Protein AF-A0A352CQ28-F1 (afdb_monomer_lite)

Structure (mmCIF, N/CA/C/O backbone):
data_AF-A0A352CQ28-F1
#
_entry.id   AF-A0A352CQ28-F1
#
loop_
_atom_site.group_PDB
_atom_site.id
_atom_site.type_symbol
_atom_site.label_atom_id
_atom_site.label_alt_id
_atom_site.label_comp_id
_atom_site.label_asym_id
_atom_site.label_entity_id
_atom_site.label_seq_id
_atom_site.pdbx_PDB_ins_code
_atom_site.Cartn_x
_atom_site.Cartn_y
_atom_site.Cartn_z
_atom_site.occupancy
_atom_site.B_iso_or_equiv
_atom_site.auth_seq_id
_atom_site.auth_comp_id
_atom_site.auth_asym_id
_atom_site.auth_atom_id
_atom_site.pdbx_PDB_model_num
ATOM 1 N N . SER A 1 1 ? -20.726 25.846 -10.536 1.00 78.12 1 SER A N 1
ATOM 2 C CA . SER A 1 1 ? -21.372 24.540 -10.283 1.00 78.12 1 SER A CA 1
ATOM 3 C C . SER A 1 1 ? -20.340 23.449 -10.031 1.00 78.12 1 SER A C 1
ATOM 5 O O . SER A 1 1 ? -20.464 22.752 -9.034 1.00 78.12 1 SER A O 1
ATOM 7 N N . ASP A 1 2 ? -19.295 23.338 -10.855 1.00 86.81 2 ASP A N 1
ATOM 8 C CA . ASP A 1 2 ? -18.401 22.163 -10.869 1.00 86.81 2 ASP A CA 1
ATOM 9 C C . ASP A 1 2 ? -17.469 22.062 -9.656 1.00 86.81 2 ASP A C 1
ATOM 11 O O . ASP A 1 2 ? -17.286 20.983 -9.100 1.00 86.81 2 ASP A O 1
ATOM 15 N N . VAL A 1 3 ? -16.954 23.195 -9.167 1.00 92.12 3 VAL A N 1
ATOM 16 C CA . VAL A 1 3 ? -16.169 23.235 -7.918 1.00 92.12 3 VAL A CA 1
ATOM 17 C C . VAL A 1 3 ? -17.023 22.803 -6.726 1.00 92.12 3 VAL A C 1
ATOM 19 O O . VAL A 1 3 ? -16.566 22.049 -5.869 1.00 92.12 3 VAL A O 1
ATOM 22 N N . LEU A 1 4 ? -18.283 23.245 -6.688 1.00 93.62 4 LEU A N 1
ATOM 23 C CA . LEU A 1 4 ? -19.215 22.906 -5.616 1.00 93.62 4 LEU A CA 1
ATOM 24 C C . LEU A 1 4 ? -19.555 21.410 -5.650 1.00 93.62 4 LEU A C 1
ATOM 26 O O . LEU A 1 4 ? -19.506 20.752 -4.617 1.00 93.62 4 LEU A O 1
ATOM 30 N N . LEU A 1 5 ? -19.806 20.860 -6.841 1.00 94.19 5 LEU A N 1
ATOM 31 C CA . LEU A 1 5 ? -20.039 19.431 -7.038 1.00 94.19 5 LEU A CA 1
ATOM 32 C C . LEU A 1 5 ? -18.820 18.588 -6.626 1.00 94.19 5 LEU A C 1
ATOM 34 O O . LEU A 1 5 ? -18.968 17.649 -5.849 1.00 94.19 5 LEU A O 1
ATOM 38 N N . SER A 1 6 ? -17.617 18.951 -7.081 1.00 93.94 6 SER A N 1
ATOM 39 C CA . SER A 1 6 ? -16.371 18.255 -6.723 1.00 93.94 6 SER A CA 1
ATOM 40 C C . SER A 1 6 ? -16.100 18.295 -5.214 1.00 93.94 6 SER A C 1
ATOM 42 O O . SER A 1 6 ? -15.742 17.283 -4.604 1.00 93.94 6 SER A O 1
ATOM 44 N N . THR A 1 7 ? -16.359 19.442 -4.579 1.00 95.31 7 THR A N 1
ATOM 45 C CA . THR A 1 7 ? -16.218 19.607 -3.126 1.00 95.31 7 THR A CA 1
ATOM 46 C C . THR A 1 7 ? -17.184 18.692 -2.379 1.00 95.31 7 THR A C 1
ATOM 48 O O . THR A 1 7 ? -16.769 17.970 -1.475 1.00 95.31 7 THR A O 1
ATOM 51 N N . VAL A 1 8 ? -18.457 18.665 -2.784 1.00 96.44 8 VAL A N 1
ATOM 52 C CA . VAL A 1 8 ? -19.472 17.796 -2.172 1.00 96.44 8 VAL A CA 1
ATOM 53 C C . VAL A 1 8 ? -19.092 16.322 -2.323 1.00 96.44 8 VAL A C 1
ATOM 55 O O . VAL A 1 8 ? -19.111 15.594 -1.333 1.00 96.44 8 VAL A O 1
ATOM 58 N N . ILE A 1 9 ? -18.678 15.889 -3.519 1.00 95.94 9 ILE A N 1
ATOM 59 C CA . ILE A 1 9 ? -18.236 14.506 -3.765 1.00 95.94 9 ILE A CA 1
ATOM 60 C C . ILE A 1 9 ? -17.054 14.149 -2.860 1.00 95.94 9 ILE A C 1
ATOM 62 O O . ILE A 1 9 ? -17.056 13.089 -2.236 1.00 95.94 9 ILE A O 1
ATOM 66 N N . THR A 1 10 ? -16.073 15.044 -2.738 1.00 95.06 10 THR A N 1
ATOM 67 C CA . THR A 1 10 ? -14.881 14.821 -1.908 1.00 95.06 10 THR A CA 1
ATOM 68 C C . THR A 1 10 ? -15.243 14.685 -0.430 1.00 95.06 10 THR A C 1
ATOM 70 O O . THR A 1 10 ? -14.802 13.744 0.229 1.00 95.06 10 THR A O 1
ATOM 73 N N . VAL A 1 11 ? -16.088 15.577 0.096 1.00 96.62 11 VAL A N 1
ATOM 74 C CA . VAL A 1 11 ? -16.547 15.520 1.495 1.00 96.62 11 VAL A CA 1
ATOM 75 C C . VAL A 1 11 ? -17.307 14.223 1.765 1.00 96.62 11 VAL A C 1
ATOM 77 O O . VAL A 1 11 ? -17.025 13.540 2.750 1.00 96.62 11 VAL A O 1
ATOM 80 N N . VAL A 1 12 ? -18.226 13.842 0.875 1.00 96.88 12 VAL A N 1
ATOM 81 C CA . VAL A 1 12 ? -18.977 12.585 0.993 1.00 96.88 12 VAL A CA 1
ATOM 82 C C . VAL A 1 12 ? -18.034 11.381 0.949 1.00 96.88 12 VAL A C 1
ATOM 84 O O . VAL A 1 12 ? -18.156 10.493 1.790 1.00 96.88 12 VAL A O 1
ATOM 87 N N . ALA A 1 13 ? -17.057 11.359 0.039 1.00 95.06 13 ALA A N 1
ATOM 88 C CA . ALA A 1 13 ? -16.077 10.278 -0.061 1.00 95.06 13 ALA A CA 1
ATOM 89 C C . ALA A 1 13 ? -15.233 10.137 1.216 1.00 95.06 13 ALA A C 1
ATOM 91 O O . ALA A 1 13 ? -15.027 9.020 1.689 1.00 95.06 13 ALA A O 1
ATOM 92 N N . ILE A 1 14 ? -14.800 11.252 1.818 1.00 95.06 14 ILE A N 1
ATOM 93 C CA . ILE A 1 14 ? -14.069 11.241 3.095 1.00 95.06 14 ILE A CA 1
ATOM 94 C C . ILE A 1 14 ? -14.951 10.679 4.213 1.00 95.06 14 ILE A C 1
ATOM 96 O O . ILE A 1 14 ? -14.510 9.799 4.951 1.00 95.06 14 ILE A O 1
ATOM 100 N N . ILE A 1 15 ? -16.201 11.138 4.329 1.00 95.88 15 ILE A N 1
ATOM 101 C CA . ILE A 1 15 ? -17.138 10.643 5.349 1.00 95.88 15 ILE A CA 1
ATOM 102 C C . ILE A 1 15 ? -17.374 9.139 5.180 1.00 95.88 15 ILE A C 1
ATOM 104 O O . ILE A 1 15 ? -17.312 8.397 6.160 1.00 95.88 15 ILE A O 1
ATOM 108 N N . LEU A 1 16 ? -17.589 8.671 3.947 1.00 95.38 16 LEU A N 1
ATOM 109 C CA . LEU A 1 16 ? -17.756 7.249 3.649 1.00 95.38 16 LEU A CA 1
ATOM 110 C C . LEU A 1 16 ? -16.493 6.447 3.971 1.00 95.38 16 LEU A C 1
ATOM 112 O O . LEU A 1 16 ? -16.602 5.365 4.539 1.00 95.38 16 LEU A O 1
ATOM 116 N N . ALA A 1 17 ? -15.303 6.972 3.674 1.00 92.88 17 ALA A N 1
ATOM 117 C CA . ALA A 1 17 ? -14.041 6.316 4.003 1.00 92.88 17 ALA A CA 1
ATOM 118 C C . ALA A 1 17 ? -13.837 6.197 5.523 1.00 92.88 17 ALA A C 1
ATOM 120 O O . ALA A 1 17 ? -13.513 5.115 6.016 1.00 92.88 17 ALA A O 1
ATOM 121 N N . LEU A 1 18 ? -14.081 7.269 6.286 1.00 91.50 18 LEU A N 1
ATOM 122 C CA . LEU A 1 18 ? -14.032 7.241 7.754 1.00 91.50 18 LEU A CA 1
ATOM 123 C C . LEU A 1 18 ? -15.077 6.272 8.324 1.00 91.50 18 LEU A C 1
ATOM 125 O O . LEU A 1 18 ? -14.777 5.477 9.217 1.00 91.50 18 LEU A O 1
ATOM 129 N N . GLY A 1 19 ? -16.289 6.293 7.768 1.00 93.62 19 GLY A N 1
ATOM 130 C CA . GLY A 1 19 ? -17.359 5.367 8.116 1.00 93.62 19 GLY A CA 1
ATOM 131 C C . GLY A 1 19 ? -16.954 3.910 7.894 1.00 93.62 19 GLY A C 1
ATOM 132 O O . GLY A 1 19 ? -17.043 3.101 8.813 1.00 93.62 19 GLY A O 1
ATOM 133 N N . LEU A 1 20 ? -16.451 3.583 6.704 1.00 94.38 20 LEU A N 1
ATOM 134 C CA . LEU A 1 20 ? -16.121 2.219 6.291 1.00 94.38 20 LEU A CA 1
ATOM 135 C C . LEU A 1 20 ? -14.874 1.661 6.991 1.00 94.38 20 LEU A C 1
ATOM 137 O O . LEU A 1 20 ? -14.866 0.494 7.373 1.00 94.38 20 LEU A O 1
ATOM 141 N N . PHE A 1 21 ? -13.825 2.468 7.164 1.00 90.94 21 PHE A N 1
ATOM 142 C CA . PHE A 1 21 ? -12.522 1.986 7.643 1.00 90.94 21 PHE A CA 1
ATOM 143 C C . PHE A 1 21 ? -12.224 2.283 9.113 1.00 90.94 21 PHE A C 1
ATOM 145 O O . PHE A 1 21 ? -11.326 1.654 9.677 1.00 90.94 21 PHE A O 1
ATOM 152 N N . MET A 1 22 ? -12.951 3.204 9.753 1.00 86.69 22 MET A N 1
ATOM 153 C CA . MET A 1 22 ? -12.768 3.507 11.179 1.00 86.69 22 MET A CA 1
ATOM 154 C C . MET A 1 22 ? -13.988 3.128 12.011 1.00 86.69 22 MET A C 1
ATOM 156 O O . MET A 1 22 ? -13.853 2.383 12.981 1.00 86.69 22 MET A O 1
ATOM 160 N N . VAL A 1 23 ? -15.173 3.614 11.636 1.00 90.19 23 VAL A N 1
ATOM 161 C CA . VAL A 1 23 ? -16.386 3.438 12.448 1.00 90.19 23 VAL A CA 1
ATOM 162 C C . VAL A 1 23 ? -16.926 2.014 12.337 1.00 90.19 23 VAL A C 1
ATOM 164 O O . VAL A 1 23 ? -17.165 1.369 13.355 1.00 90.19 23 VAL A O 1
ATOM 167 N N . LEU A 1 24 ? -17.080 1.494 11.118 1.00 93.62 24 LEU A N 1
ATOM 168 C CA . LEU A 1 24 ? -17.664 0.178 10.873 1.00 93.62 24 LEU A CA 1
ATOM 169 C C . LEU A 1 24 ? -16.888 -0.966 11.552 1.00 93.62 24 LEU A C 1
ATOM 171 O O . LEU A 1 24 ? -17.539 -1.768 12.220 1.00 93.62 24 LEU A O 1
ATOM 175 N N . PRO A 1 25 ? -15.542 -1.056 11.479 1.00 92.00 25 PRO A N 1
ATOM 176 C CA . PRO A 1 25 ? -14.809 -2.120 12.162 1.00 92.00 25 PRO A CA 1
ATOM 177 C C . PRO A 1 25 ? -14.957 -2.062 13.685 1.00 92.00 25 PRO A C 1
ATOM 179 O O . PRO A 1 25 ? -15.045 -3.104 14.329 1.00 92.00 25 PRO A O 1
ATOM 182 N N . TYR A 1 26 ? -15.016 -0.852 14.255 1.00 88.94 26 TYR A N 1
ATOM 183 C CA . TYR A 1 26 ? -15.250 -0.654 15.684 1.00 88.94 26 TYR A CA 1
ATOM 184 C C . TYR A 1 26 ? -16.658 -1.100 16.087 1.00 88.94 26 TYR A C 1
ATOM 186 O O . TYR A 1 26 ? -16.811 -1.889 17.010 1.00 88.94 26 TYR A O 1
ATOM 194 N N . LEU A 1 27 ? -17.699 -0.656 15.378 1.00 91.56 27 LEU A N 1
ATOM 195 C CA . LEU A 1 27 ? -19.072 -1.068 15.685 1.00 91.56 27 LEU A CA 1
ATOM 196 C C . LEU A 1 27 ? -19.264 -2.580 15.518 1.00 91.56 27 LEU A C 1
ATOM 198 O O . LEU A 1 27 ? -19.914 -3.214 16.345 1.00 91.56 27 LEU A O 1
ATOM 202 N N . ALA A 1 28 ? -18.660 -3.167 14.485 1.00 94.00 28 ALA A N 1
ATOM 203 C CA . ALA A 1 28 ? -18.699 -4.603 14.253 1.00 94.00 28 ALA A CA 1
ATOM 204 C C . ALA A 1 28 ? -17.967 -5.395 15.351 1.00 94.00 28 ALA A C 1
ATOM 206 O O . ALA A 1 28 ? -18.423 -6.476 15.721 1.00 94.00 28 ALA A O 1
ATOM 207 N N . SER A 1 29 ? -16.878 -4.866 15.923 1.00 91.38 29 SER A N 1
ATOM 208 C CA . SER A 1 29 ? -16.188 -5.537 17.032 1.00 91.38 29 SER A CA 1
ATOM 209 C C . SER A 1 29 ? -17.023 -5.553 18.316 1.00 91.38 29 SER A C 1
ATOM 211 O O . SER A 1 29 ? -16.961 -6.531 19.060 1.00 91.38 29 SER A O 1
ATOM 213 N N . LEU A 1 30 ? -17.883 -4.550 18.550 1.00 89.50 30 LEU A N 1
ATOM 214 C CA . LEU A 1 30 ? -18.760 -4.498 19.730 1.00 89.50 30 LEU A CA 1
ATOM 215 C C . LEU A 1 30 ? -19.718 -5.693 19.838 1.00 89.50 30 LEU A C 1
ATOM 217 O O . LEU A 1 30 ? -20.103 -6.046 20.951 1.00 89.50 30 LEU A O 1
ATOM 221 N N . ILE A 1 31 ? -20.057 -6.349 18.724 1.00 94.00 31 ILE A N 1
ATOM 222 C CA . ILE A 1 31 ? -20.881 -7.571 18.705 1.00 94.00 31 ILE A CA 1
ATOM 223 C C . ILE A 1 31 ? -20.198 -8.708 19.485 1.00 94.00 31 ILE A C 1
ATOM 225 O O . ILE A 1 31 ? -20.869 -9.519 20.118 1.00 94.00 31 ILE A O 1
ATOM 229 N N . PHE A 1 32 ? -18.863 -8.742 19.488 1.00 92.62 32 PHE A N 1
ATOM 230 C CA . PHE A 1 32 ? -18.065 -9.762 20.170 1.00 92.62 32 PHE A CA 1
ATOM 231 C C . PHE A 1 32 ? -17.747 -9.406 21.627 1.00 92.62 32 PHE A C 1
ATOM 233 O O . PHE A 1 32 ? -17.349 -10.281 22.396 1.00 92.62 32 PHE A O 1
ATOM 240 N N . ARG A 1 33 ? -17.979 -8.152 22.042 1.00 89.50 33 ARG A N 1
ATOM 241 C CA . ARG A 1 33 ? -17.700 -7.667 23.404 1.00 89.50 33 ARG A CA 1
ATOM 242 C C . ARG A 1 33 ? -18.354 -8.504 24.517 1.00 89.50 33 ARG A C 1
ATOM 244 O O . ARG A 1 33 ? -17.669 -8.733 25.510 1.00 89.50 33 ARG A O 1
ATOM 251 N N . PRO A 1 34 ? -19.605 -9.001 24.403 1.00 90.44 34 PRO A N 1
ATOM 252 C CA . PRO A 1 34 ? -20.196 -9.857 25.437 1.00 90.44 34 PRO A CA 1
ATOM 253 C C . PRO A 1 34 ? -19.451 -11.183 25.638 1.00 90.44 34 PRO A C 1
ATOM 255 O O . PRO A 1 34 ? -19.491 -11.740 26.729 1.00 90.44 34 PRO A O 1
ATOM 258 N N . LEU A 1 35 ? -18.779 -11.685 24.596 1.00 89.31 35 LEU A N 1
ATOM 259 C CA . LEU A 1 35 ? -18.053 -12.953 24.629 1.00 89.31 35 LEU A CA 1
ATOM 260 C C . LEU A 1 35 ? -16.603 -12.775 25.094 1.00 89.31 35 LEU A C 1
ATOM 262 O O . LEU A 1 35 ? -16.068 -13.629 25.792 1.00 89.31 35 LEU A O 1
ATOM 266 N N . THR A 1 36 ? -15.956 -11.683 24.688 1.00 89.19 36 THR A N 1
ATOM 267 C CA . THR A 1 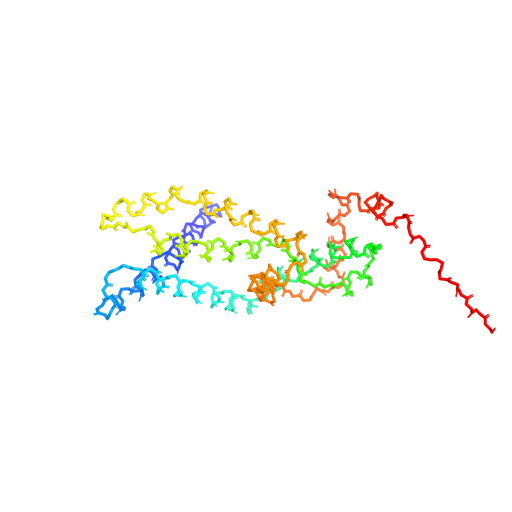36 ? -14.515 -11.480 24.903 1.00 89.19 36 THR A CA 1
ATOM 268 C C . THR A 1 36 ? -14.183 -10.535 26.049 1.00 89.19 36 THR A C 1
ATOM 270 O O . THR A 1 36 ? -13.018 -10.435 26.427 1.00 89.19 36 THR A O 1
ATOM 273 N N . GLY A 1 37 ? -15.174 -9.803 26.560 1.00 84.12 37 GLY A N 1
ATOM 274 C CA . GLY A 1 37 ? -14.947 -8.665 27.442 1.00 84.12 37 GLY A CA 1
ATOM 275 C C . GLY A 1 37 ? -14.241 -7.512 26.725 1.00 84.12 37 GLY A C 1
ATOM 276 O O . GLY A 1 37 ? -14.189 -7.442 25.492 1.00 84.12 37 GLY A O 1
ATOM 277 N N . GLU A 1 38 ? -13.701 -6.591 27.516 1.00 78.44 38 GLU A N 1
ATOM 278 C CA . GLU A 1 38 ? -12.818 -5.531 27.032 1.00 78.44 38 GLU A CA 1
ATOM 279 C C . GLU A 1 38 ? -11.358 -5.983 27.113 1.00 78.44 38 GLU A C 1
ATOM 281 O O . GLU A 1 38 ? -10.976 -6.716 28.022 1.00 78.44 38 GLU A O 1
ATOM 286 N N . GLY A 1 39 ? -10.543 -5.556 26.148 1.00 84.69 39 GLY A N 1
ATOM 287 C CA . GLY A 1 39 ? -9.097 -5.735 26.200 1.00 84.69 39 GLY A CA 1
ATOM 288 C C . GLY A 1 39 ? -8.485 -6.293 24.917 1.00 84.69 39 GLY A C 1
ATOM 289 O O . GLY A 1 39 ? -8.959 -6.005 23.816 1.00 84.69 39 GLY A O 1
ATOM 290 N N . ILE A 1 40 ? -7.418 -7.096 25.056 1.00 89.25 40 ILE A N 1
ATOM 291 C CA . ILE A 1 40 ? -6.534 -7.487 23.934 1.00 89.25 40 ILE A CA 1
ATOM 292 C C . ILE A 1 40 ? -7.329 -8.226 22.859 1.00 89.25 40 ILE A C 1
ATOM 294 O O . ILE A 1 40 ? -7.218 -7.917 21.675 1.00 89.25 40 ILE A O 1
ATOM 298 N N . VAL A 1 41 ? -8.164 -9.178 23.279 1.00 91.00 41 VAL A N 1
ATOM 299 C CA . VAL A 1 41 ? -8.949 -10.022 22.372 1.00 91.00 41 VAL A CA 1
ATOM 300 C C . VAL A 1 41 ? -9.903 -9.176 21.526 1.00 91.00 41 VAL A C 1
ATOM 302 O O . VAL A 1 41 ? -9.977 -9.368 20.314 1.00 91.00 41 VAL A O 1
ATOM 305 N N . LEU A 1 42 ? -10.570 -8.187 22.128 1.00 89.81 42 LEU A N 1
ATOM 306 C CA . LEU A 1 42 ? -11.477 -7.293 21.408 1.00 89.81 42 LEU A CA 1
ATOM 307 C C . LEU A 1 42 ? -10.723 -6.393 20.413 1.00 89.81 42 LEU A C 1
ATOM 309 O O . LEU A 1 42 ? -11.184 -6.218 19.285 1.00 89.81 42 LEU A O 1
ATOM 313 N N . SER A 1 43 ? -9.545 -5.876 20.787 1.00 90.06 43 SER A N 1
ATOM 314 C CA . SER A 1 43 ? -8.678 -5.105 19.879 1.00 90.06 43 SER A CA 1
ATOM 315 C C . SER A 1 43 ? -8.195 -5.939 18.688 1.00 90.06 43 SER A C 1
ATOM 317 O O . SER A 1 43 ? -8.172 -5.449 17.557 1.00 90.06 43 SER A O 1
ATOM 319 N N . LEU A 1 44 ? -7.840 -7.208 18.915 1.00 92.88 44 LEU A N 1
ATOM 320 C CA . LEU A 1 44 ? -7.456 -8.131 17.845 1.00 92.88 44 LEU A CA 1
ATOM 321 C C . LEU A 1 44 ? -8.632 -8.424 16.905 1.00 92.88 44 LEU A C 1
ATOM 323 O O . LEU A 1 44 ? -8.439 -8.447 15.690 1.00 92.88 44 LEU A O 1
ATOM 327 N N . ILE A 1 45 ? -9.848 -8.585 17.438 1.00 93.38 45 ILE A N 1
ATOM 328 C CA . ILE A 1 45 ? -11.067 -8.756 16.634 1.00 93.38 45 ILE A CA 1
ATOM 329 C C . ILE A 1 45 ? -11.365 -7.500 15.809 1.00 93.38 45 ILE A C 1
ATOM 331 O O . ILE A 1 45 ? -11.602 -7.620 14.609 1.00 93.38 45 ILE A O 1
ATOM 335 N N . GLU A 1 46 ? -11.303 -6.298 16.397 1.00 92.31 46 GLU A N 1
ATOM 336 C CA . GLU A 1 46 ? -11.447 -5.032 15.653 1.00 92.31 46 GLU A CA 1
ATOM 337 C C . GLU A 1 46 ? -10.434 -4.964 14.500 1.00 92.31 46 GLU A C 1
ATOM 339 O O . GLU A 1 46 ? -10.788 -4.635 13.365 1.00 92.31 46 GLU A O 1
ATOM 344 N N . GLY A 1 47 ? -9.182 -5.326 14.782 1.00 93.12 47 GLY A N 1
ATOM 345 C CA . GLY A 1 47 ? -8.116 -5.411 13.795 1.00 93.12 47 GLY A CA 1
ATOM 346 C C . GLY A 1 47 ? -8.405 -6.393 12.661 1.00 93.12 47 GLY A C 1
ATOM 347 O O . GLY A 1 47 ? -8.267 -6.045 11.487 1.00 93.12 47 GLY A O 1
ATOM 348 N N . ALA A 1 48 ? -8.843 -7.604 13.000 1.00 94.38 48 ALA A N 1
ATOM 349 C CA . ALA A 1 48 ? -9.188 -8.639 12.034 1.00 94.38 48 ALA A CA 1
ATOM 350 C C . ALA A 1 48 ? -10.371 -8.216 11.152 1.00 94.38 48 ALA A C 1
ATOM 352 O O . ALA A 1 48 ? -10.292 -8.322 9.929 1.00 94.38 48 ALA A O 1
ATOM 353 N N . ILE A 1 49 ? -11.434 -7.663 11.744 1.00 95.44 49 ILE A N 1
ATOM 354 C CA . ILE A 1 49 ? -12.589 -7.143 11.002 1.00 95.44 49 ILE A CA 1
ATOM 355 C C . ILE A 1 49 ? -12.154 -6.023 10.053 1.00 95.44 49 ILE A C 1
ATOM 357 O O . ILE A 1 49 ? -12.532 -6.027 8.882 1.00 95.44 49 ILE A O 1
ATOM 361 N N . ARG A 1 50 ? -11.314 -5.091 10.520 1.00 94.88 50 ARG A N 1
ATOM 362 C CA . ARG A 1 50 ? -10.772 -4.014 9.681 1.00 94.88 50 ARG A CA 1
ATOM 363 C C . ARG A 1 50 ? -9.984 -4.565 8.494 1.00 94.88 50 ARG A C 1
ATOM 365 O O . ARG A 1 50 ? -10.162 -4.087 7.377 1.00 94.88 50 ARG A O 1
ATOM 372 N N . MET A 1 51 ? -9.156 -5.585 8.720 1.00 94.06 51 MET A N 1
ATOM 373 C CA . MET A 1 51 ? -8.399 -6.253 7.661 1.00 94.06 51 MET A CA 1
ATOM 374 C C . MET A 1 51 ? -9.323 -6.921 6.635 1.00 94.06 51 MET A C 1
ATOM 376 O O . MET A 1 51 ? -9.114 -6.779 5.432 1.00 94.06 51 MET A O 1
ATOM 380 N N . LEU A 1 52 ? -10.372 -7.606 7.097 1.00 95.44 52 LEU A N 1
ATOM 381 C CA . LEU A 1 52 ? -11.363 -8.237 6.224 1.00 95.44 52 LEU A CA 1
ATOM 382 C C . LEU A 1 52 ? -12.125 -7.206 5.388 1.00 95.44 52 LEU A C 1
ATOM 384 O O . LEU A 1 52 ? -12.280 -7.403 4.185 1.00 95.44 52 LEU A O 1
ATOM 388 N N . ILE A 1 53 ? -12.546 -6.092 5.994 1.00 96.06 53 ILE A N 1
ATOM 389 C CA . ILE A 1 53 ? -13.194 -4.983 5.282 1.00 96.06 53 ILE A CA 1
ATOM 390 C C . ILE A 1 53 ? -12.243 -4.393 4.240 1.00 96.06 53 ILE A C 1
ATOM 392 O O . ILE A 1 53 ? -12.655 -4.170 3.107 1.00 96.06 53 ILE A O 1
ATOM 396 N N . PHE A 1 54 ? -10.970 -4.184 4.584 1.00 94.62 54 PHE A N 1
ATOM 397 C CA . PHE A 1 54 ? -9.972 -3.671 3.648 1.00 94.62 54 PHE A CA 1
ATOM 398 C C . PHE A 1 54 ? -9.753 -4.591 2.448 1.00 94.62 54 PHE A C 1
ATOM 400 O O . PHE A 1 54 ? -9.848 -4.146 1.304 1.00 94.62 54 PHE A O 1
ATOM 407 N N . ILE A 1 55 ? -9.517 -5.880 2.688 1.00 94.25 55 ILE A N 1
ATOM 408 C CA . ILE A 1 55 ? -9.330 -6.856 1.610 1.00 94.25 55 ILE A CA 1
ATOM 409 C C . ILE A 1 55 ? -10.612 -6.973 0.775 1.00 94.25 55 ILE A C 1
ATOM 411 O O . ILE A 1 55 ? -10.549 -6.949 -0.454 1.00 94.25 55 ILE A O 1
ATOM 415 N N . GLY A 1 56 ? -11.776 -7.045 1.426 1.00 95.50 56 GLY A N 1
ATOM 416 C CA . GLY A 1 56 ? -13.080 -7.087 0.766 1.00 95.50 56 GLY A CA 1
ATOM 417 C C . GLY A 1 56 ? -13.325 -5.864 -0.115 1.00 95.50 56 GLY A C 1
ATOM 418 O O . GLY A 1 56 ? -13.716 -6.013 -1.270 1.00 95.50 56 GLY A O 1
ATOM 419 N N . TYR A 1 57 ? -13.014 -4.668 0.383 1.00 95.06 57 TYR A N 1
ATOM 420 C CA . TYR A 1 57 ? -13.098 -3.426 -0.377 1.00 95.06 57 TYR A CA 1
ATOM 421 C C . TYR A 1 57 ? -12.232 -3.478 -1.639 1.00 95.06 57 TYR A C 1
ATOM 423 O O . TYR A 1 57 ? -12.755 -3.262 -2.731 1.00 95.06 57 TYR A O 1
ATOM 431 N N . ILE A 1 58 ? -10.947 -3.842 -1.516 1.00 94.75 58 ILE A N 1
ATOM 432 C CA . ILE A 1 58 ? -10.041 -3.975 -2.669 1.00 94.75 58 ILE A CA 1
ATOM 433 C C . ILE A 1 58 ? -10.598 -4.977 -3.687 1.00 94.75 58 ILE A C 1
ATOM 435 O O . ILE A 1 58 ? -10.624 -4.692 -4.883 1.00 94.75 58 ILE A O 1
ATOM 439 N N . LEU A 1 59 ? -11.095 -6.129 -3.231 1.00 94.69 59 LEU A N 1
ATOM 440 C CA . LEU A 1 59 ? -11.684 -7.143 -4.106 1.00 94.69 59 LEU A CA 1
ATOM 441 C C . LEU A 1 59 ? -12.922 -6.634 -4.853 1.00 94.69 59 LEU A C 1
ATOM 443 O O . LEU A 1 59 ? -13.095 -6.968 -6.027 1.00 94.69 59 LEU A O 1
ATOM 447 N N . LEU A 1 60 ? -13.768 -5.834 -4.204 1.00 95.81 60 LEU A N 1
ATOM 448 C CA . LEU A 1 60 ? -14.956 -5.249 -4.823 1.00 95.81 60 LEU A CA 1
ATOM 449 C C . LEU A 1 60 ? -14.576 -4.198 -5.868 1.00 95.81 60 LEU A C 1
ATOM 451 O O . LEU A 1 60 ? -14.976 -4.331 -7.023 1.00 95.81 60 LEU A O 1
ATOM 455 N N . ILE A 1 61 ? -13.745 -3.215 -5.507 1.00 94.94 61 ILE A N 1
ATOM 456 C CA . ILE A 1 61 ? -13.359 -2.149 -6.445 1.00 94.94 61 ILE A CA 1
ATOM 457 C C . ILE A 1 61 ? -12.507 -2.679 -7.600 1.00 94.94 61 ILE A C 1
ATOM 459 O O . ILE A 1 61 ? -12.590 -2.161 -8.706 1.00 94.94 61 ILE A O 1
ATOM 463 N N . SER A 1 62 ? -11.744 -3.761 -7.391 1.00 93.19 62 SER A N 1
ATOM 464 C CA . SER A 1 62 ? -10.928 -4.382 -8.446 1.00 93.19 62 SER A CA 1
ATOM 465 C C . SER A 1 62 ? -11.746 -4.936 -9.617 1.00 93.19 62 SER A C 1
ATOM 467 O O . SER A 1 62 ? -11.170 -5.288 -10.648 1.00 93.19 62 SER A O 1
ATOM 469 N N . ARG A 1 63 ? -13.074 -5.042 -9.462 1.00 93.62 63 ARG A N 1
ATOM 470 C CA . ARG A 1 63 ? -13.998 -5.429 -10.535 1.00 93.62 63 ARG A CA 1
ATOM 471 C C . ARG A 1 63 ? -14.439 -4.266 -11.417 1.00 93.62 63 ARG A C 1
ATOM 473 O O . ARG A 1 63 ? -15.020 -4.519 -12.465 1.00 93.62 63 ARG A O 1
ATOM 480 N N . MET A 1 64 ? -14.165 -3.027 -11.020 1.00 96.69 64 MET A N 1
ATOM 481 C CA . MET A 1 64 ? -14.423 -1.849 -11.842 1.00 96.69 64 MET A CA 1
ATOM 482 C C . MET A 1 64 ? -13.343 -1.730 -12.922 1.00 96.69 64 MET A C 1
ATOM 484 O O . MET A 1 64 ? -12.155 -1.881 -12.631 1.00 96.69 64 MET A O 1
ATOM 488 N N . GLU A 1 65 ? -13.741 -1.441 -14.160 1.00 96.31 65 GLU A N 1
ATOM 489 C CA . GLU A 1 65 ? -12.823 -1.368 -15.307 1.00 96.31 65 GLU A CA 1
ATOM 490 C C . GLU A 1 65 ? -11.746 -0.292 -15.125 1.00 96.31 65 GLU A C 1
ATOM 492 O O . GLU A 1 65 ? -10.564 -0.558 -15.353 1.00 96.31 65 GLU A O 1
ATOM 497 N N . ASP A 1 66 ? -12.130 0.879 -14.613 1.00 96.44 66 ASP A N 1
ATOM 498 C CA . ASP A 1 66 ? -11.202 1.982 -14.356 1.00 96.44 66 ASP A CA 1
ATOM 499 C C . ASP A 1 66 ? -10.136 1.602 -13.323 1.00 96.44 66 ASP A C 1
ATOM 501 O O . ASP A 1 66 ? -8.941 1.810 -13.537 1.00 96.44 66 ASP A O 1
ATOM 505 N N . ILE A 1 67 ? -10.543 0.963 -12.222 1.00 96.56 67 ILE A N 1
ATOM 506 C CA . ILE A 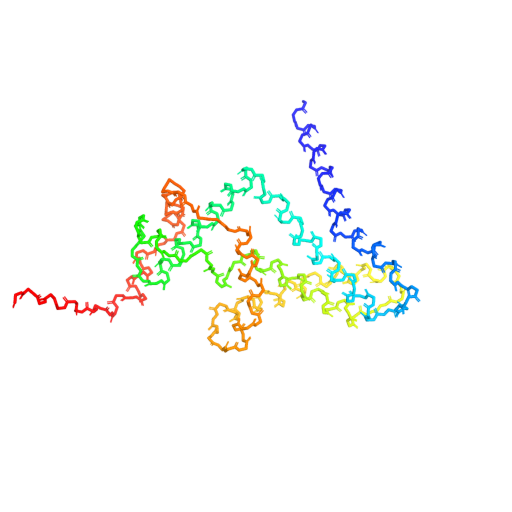1 67 ? -9.616 0.504 -11.179 1.00 96.56 67 ILE A CA 1
ATOM 507 C C . ILE A 1 67 ? -8.718 -0.614 -11.706 1.00 96.56 67 ILE A C 1
ATOM 509 O O . ILE A 1 67 ? -7.523 -0.647 -11.413 1.00 96.56 67 ILE A O 1
ATOM 513 N N . ARG A 1 68 ? -9.257 -1.514 -12.534 1.00 96.19 68 ARG A N 1
ATOM 514 C CA . ARG A 1 68 ? -8.458 -2.546 -13.196 1.00 96.19 68 ARG A CA 1
ATOM 515 C C . ARG A 1 68 ? -7.384 -1.921 -14.089 1.00 96.19 68 ARG A C 1
ATOM 517 O O . ARG A 1 68 ? -6.246 -2.382 -14.038 1.00 96.19 68 ARG A O 1
ATOM 524 N N . ARG A 1 69 ? -7.713 -0.870 -14.849 1.00 97.38 69 ARG A N 1
ATOM 525 C CA . ARG A 1 69 ? -6.750 -0.104 -15.657 1.00 97.38 69 ARG A CA 1
ATOM 526 C C . ARG A 1 69 ? -5.683 0.559 -14.779 1.00 97.38 69 ARG A C 1
ATOM 528 O O . ARG A 1 69 ? -4.504 0.449 -15.094 1.00 97.38 69 ARG A O 1
ATOM 535 N N . VAL A 1 70 ? -6.053 1.155 -13.643 1.00 96.88 70 VAL A N 1
ATOM 536 C CA . VAL A 1 70 ? -5.078 1.696 -12.670 1.00 96.88 70 VAL A CA 1
ATOM 537 C C . VAL A 1 70 ? -4.130 0.601 -12.162 1.00 96.88 70 VAL A C 1
ATOM 539 O O . VAL A 1 70 ? -2.918 0.798 -12.116 1.00 96.88 70 VAL A O 1
ATOM 542 N N . PHE A 1 71 ? -4.647 -0.588 -11.842 1.00 97.25 71 PHE A N 1
ATOM 543 C CA . PHE A 1 71 ? -3.817 -1.718 -11.412 1.00 97.25 71 PHE A CA 1
ATOM 544 C C . PHE A 1 71 ? -2.912 -2.270 -12.524 1.00 97.25 71 PHE A C 1
ATOM 546 O O . PHE A 1 71 ? -1.865 -2.839 -12.216 1.00 97.25 71 PHE A O 1
ATOM 553 N N . MET A 1 72 ? -3.278 -2.112 -13.800 1.00 97.94 72 MET A N 1
ATOM 554 C CA . MET A 1 72 ? -2.401 -2.439 -14.929 1.00 97.94 72 MET A CA 1
ATOM 555 C C . MET A 1 72 ? -1.235 -1.447 -15.031 1.00 97.94 72 MET A C 1
ATOM 557 O O . MET A 1 72 ? -0.094 -1.888 -15.124 1.00 97.94 72 MET A O 1
ATOM 561 N N . TYR A 1 73 ? -1.480 -0.136 -14.907 1.00 97.69 73 TYR A N 1
ATOM 562 C CA . TYR A 1 73 ? -0.401 0.865 -14.861 1.00 97.69 73 TYR A CA 1
ATOM 563 C C . TYR A 1 73 ? 0.557 0.642 -13.687 1.00 97.69 73 TYR A C 1
ATOM 565 O O . TYR A 1 73 ? 1.771 0.694 -13.858 1.00 97.69 73 TYR A O 1
ATOM 573 N N . HIS A 1 74 ? 0.025 0.305 -12.514 1.00 96.75 74 HIS A N 1
ATOM 574 C CA . HIS A 1 74 ? 0.841 -0.079 -11.361 1.00 96.75 74 HIS A CA 1
ATOM 575 C C . HIS A 1 74 ? 1.662 -1.355 -11.633 1.00 96.75 74 HIS A C 1
ATOM 577 O O . HIS A 1 74 ? 2.824 -1.459 -11.250 1.00 96.75 74 HIS A O 1
ATOM 583 N N . GLY A 1 75 ? 1.087 -2.324 -12.354 1.00 97.19 75 GLY A N 1
ATOM 584 C CA . GLY A 1 75 ? 1.821 -3.493 -12.838 1.00 97.19 75 GLY A CA 1
ATOM 585 C C . GLY A 1 75 ? 2.955 -3.132 -13.804 1.00 97.19 75 GLY A C 1
ATOM 586 O O . GLY A 1 75 ? 4.030 -3.719 -13.704 1.00 97.19 75 GLY A O 1
ATOM 587 N N . ALA A 1 76 ? 2.743 -2.161 -14.698 1.00 97.88 76 ALA A N 1
ATOM 588 C CA . ALA A 1 76 ? 3.772 -1.666 -15.614 1.00 97.88 76 ALA A CA 1
ATOM 589 C C . ALA A 1 76 ? 4.945 -1.020 -14.863 1.00 97.88 76 ALA A C 1
ATOM 591 O O . ALA A 1 76 ? 6.090 -1.360 -15.142 1.00 97.88 76 ALA A O 1
ATOM 592 N N . GLU A 1 77 ? 4.670 -0.177 -13.862 1.00 96.31 77 GLU A N 1
ATOM 593 C CA . GLU A 1 77 ? 5.698 0.410 -12.988 1.00 96.31 77 GLU A CA 1
ATOM 594 C C . GLU A 1 77 ? 6.556 -0.683 -12.336 1.00 96.31 77 GLU A C 1
ATOM 596 O O . GLU A 1 77 ? 7.777 -0.701 -12.493 1.00 96.31 77 GLU A O 1
ATOM 601 N N . HIS A 1 78 ? 5.920 -1.648 -11.665 1.00 96.62 78 HIS A N 1
ATOM 602 C CA . HIS A 1 78 ? 6.632 -2.747 -11.014 1.00 96.62 78 HIS A CA 1
ATOM 603 C C . HIS A 1 78 ? 7.491 -3.551 -11.990 1.00 96.62 78 HIS A C 1
ATOM 605 O O . HIS A 1 78 ? 8.612 -3.931 -11.654 1.00 96.62 78 HIS A O 1
ATOM 611 N N . LYS A 1 79 ? 6.980 -3.811 -13.195 1.00 97.94 79 LYS A N 1
ATOM 612 C CA . LYS A 1 79 ? 7.720 -4.535 -14.226 1.00 97.94 79 LYS A CA 1
ATOM 613 C C . LYS A 1 79 ? 8.924 -3.742 -14.734 1.00 97.94 79 LYS A C 1
ATOM 615 O O . LYS A 1 79 ? 9.985 -4.338 -14.897 1.00 97.94 79 LYS A O 1
ATOM 620 N N . CYS A 1 80 ? 8.803 -2.426 -14.922 1.00 97.50 80 CYS A N 1
ATOM 621 C CA . CYS A 1 80 ? 9.936 -1.574 -15.289 1.00 97.50 80 CYS A CA 1
ATOM 622 C C . CYS A 1 80 ? 11.024 -1.599 -14.210 1.00 97.50 80 CYS A C 1
ATOM 624 O O . CYS A 1 80 ? 12.183 -1.872 -14.517 1.00 97.50 80 CYS A O 1
ATOM 626 N N . ILE A 1 81 ? 10.649 -1.395 -12.943 1.00 95.44 81 ILE A N 1
ATOM 627 C CA . ILE A 1 81 ? 11.599 -1.408 -11.822 1.00 95.44 81 ILE A CA 1
ATOM 628 C C . ILE A 1 81 ? 12.261 -2.786 -11.664 1.00 95.44 81 ILE A C 1
ATOM 630 O O . ILE A 1 81 ? 13.477 -2.889 -11.536 1.00 95.44 81 ILE A O 1
ATOM 634 N N . ASN A 1 82 ? 11.496 -3.874 -11.754 1.00 96.12 82 ASN A N 1
ATOM 635 C CA . ASN A 1 82 ? 12.066 -5.219 -11.688 1.00 96.12 82 ASN A CA 1
AT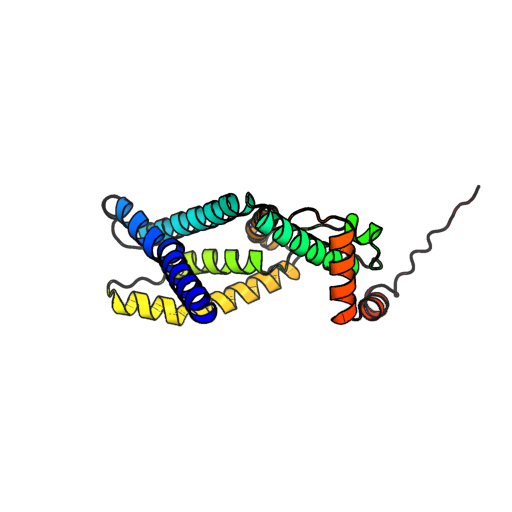OM 636 C C . ASN A 1 82 ? 12.966 -5.547 -12.898 1.00 96.12 82 ASN A C 1
ATOM 638 O O . ASN A 1 82 ? 13.902 -6.329 -12.753 1.00 96.12 82 ASN A O 1
ATOM 642 N N . CYS A 1 83 ? 12.707 -4.972 -14.078 1.00 96.88 83 CYS A N 1
ATOM 643 C CA . CYS A 1 83 ? 13.556 -5.131 -15.263 1.00 96.88 83 CYS A CA 1
ATOM 644 C C . CYS A 1 83 ? 14.943 -4.510 -15.044 1.00 96.88 83 CYS A C 1
ATOM 646 O O . CYS A 1 83 ? 15.952 -5.187 -15.245 1.00 96.88 83 CYS A O 1
ATOM 648 N N . ILE A 1 84 ? 14.997 -3.260 -14.569 1.00 95.38 84 ILE A N 1
ATOM 649 C CA . ILE A 1 84 ? 16.272 -2.574 -14.295 1.00 95.38 84 ILE A CA 1
ATOM 650 C C . ILE A 1 84 ? 17.037 -3.238 -13.147 1.00 95.38 84 ILE A C 1
ATOM 652 O O . ILE A 1 84 ? 18.252 -3.392 -13.223 1.00 95.38 84 ILE A O 1
ATOM 656 N N . GLU A 1 85 ? 16.342 -3.706 -12.108 1.00 92.94 85 GLU A N 1
ATOM 657 C CA . GLU A 1 85 ? 16.963 -4.418 -10.984 1.00 92.94 85 GLU A CA 1
ATOM 658 C C . GLU A 1 85 ? 17.497 -5.800 -11.373 1.00 92.94 85 GLU A C 1
ATOM 660 O O . GLU A 1 85 ? 18.405 -6.314 -10.722 1.00 92.94 85 GLU A O 1
ATOM 665 N N . ALA A 1 86 ? 16.961 -6.395 -12.441 1.00 93.56 86 ALA A N 1
ATOM 666 C CA . ALA A 1 86 ? 17.488 -7.617 -13.037 1.00 93.56 86 ALA A CA 1
ATOM 667 C C . ALA A 1 86 ? 18.688 -7.363 -13.968 1.00 93.56 86 ALA A C 1
ATOM 669 O O . ALA A 1 86 ? 19.211 -8.313 -14.551 1.00 93.56 86 ALA A O 1
ATOM 670 N N . GLY A 1 87 ? 19.119 -6.108 -14.127 1.00 94.31 87 GLY A N 1
ATOM 671 C CA . GLY A 1 87 ? 20.225 -5.736 -15.004 1.00 94.31 87 GLY A CA 1
ATOM 672 C C . GLY A 1 87 ? 19.862 -5.725 -16.492 1.00 94.31 87 GLY A C 1
ATOM 673 O O . GLY A 1 87 ? 20.755 -5.763 -17.335 1.00 94.31 87 GLY A O 1
ATOM 674 N N . LEU A 1 88 ? 18.568 -5.721 -16.835 1.00 95.19 88 LEU A N 1
ATOM 675 C CA . LEU A 1 88 ? 18.101 -5.780 -18.219 1.00 95.19 88 LEU A CA 1
ATOM 676 C C . LEU A 1 88 ? 17.746 -4.381 -18.750 1.00 95.19 88 LEU A C 1
ATOM 678 O O . LEU A 1 88 ? 17.119 -3.600 -18.029 1.00 95.19 88 LEU A O 1
ATOM 682 N N . PRO A 1 89 ? 18.057 -4.074 -20.025 1.00 95.56 89 PRO A N 1
ATOM 683 C CA . PRO A 1 89 ? 17.629 -2.828 -20.658 1.00 95.56 89 PRO A CA 1
ATOM 684 C C . PRO A 1 89 ? 16.104 -2.681 -20.684 1.00 95.56 89 PRO A C 1
ATOM 686 O O . PRO A 1 89 ? 15.399 -3.669 -20.925 1.00 95.56 89 PRO A O 1
ATOM 689 N N . LEU A 1 90 ? 15.599 -1.454 -20.506 1.00 95.56 90 LEU A N 1
ATOM 690 C CA . LEU A 1 90 ? 14.166 -1.138 -20.555 1.00 95.56 90 LEU A CA 1
ATOM 691 C C . LEU A 1 90 ? 13.610 -1.205 -21.985 1.00 95.56 90 LEU A C 1
ATOM 693 O O . LEU A 1 90 ? 13.374 -0.202 -22.650 1.00 95.56 90 LEU A O 1
ATOM 697 N N . THR A 1 91 ? 13.363 -2.422 -22.456 1.00 96.75 91 THR A N 1
ATOM 698 C CA . THR A 1 91 ? 12.624 -2.692 -23.693 1.00 96.75 91 THR A CA 1
ATOM 699 C C . THR A 1 91 ? 11.252 -3.267 -23.366 1.00 96.75 91 THR A C 1
ATOM 701 O O . THR A 1 91 ? 11.066 -3.901 -22.325 1.00 96.75 91 THR A O 1
ATOM 704 N N . VAL A 1 92 ? 10.281 -3.094 -24.269 1.00 97.31 92 VAL A N 1
ATOM 705 C CA . VAL A 1 92 ? 8.922 -3.635 -24.079 1.00 97.31 92 VAL A CA 1
ATOM 706 C C . VAL A 1 92 ? 8.961 -5.144 -23.811 1.00 97.31 92 VAL A C 1
ATOM 708 O O . VAL A 1 92 ? 8.292 -5.616 -22.895 1.00 97.31 92 VAL A O 1
ATOM 711 N N . ASP A 1 93 ? 9.786 -5.897 -24.542 1.00 97.31 93 ASP A N 1
ATOM 712 C CA . ASP A 1 93 ? 9.893 -7.349 -24.374 1.00 97.31 93 ASP A CA 1
ATOM 713 C C . ASP A 1 93 ? 10.512 -7.759 -23.031 1.00 97.31 93 ASP A C 1
ATOM 715 O O . ASP A 1 93 ? 10.025 -8.702 -22.397 1.00 97.31 93 ASP A O 1
ATOM 719 N N . ASN A 1 94 ? 11.544 -7.048 -22.561 1.00 97.44 94 ASN A N 1
ATOM 720 C CA . ASN A 1 94 ? 12.155 -7.322 -21.258 1.00 97.44 94 ASN A CA 1
ATOM 721 C C . ASN A 1 94 ? 11.189 -6.986 -20.118 1.00 97.44 94 ASN A C 1
ATOM 723 O O . ASN A 1 94 ? 10.966 -7.812 -19.229 1.00 97.44 94 ASN A O 1
ATOM 727 N N . VAL A 1 95 ? 10.546 -5.817 -20.183 1.00 97.62 95 VAL A N 1
ATOM 728 C CA . VAL A 1 95 ? 9.559 -5.383 -19.188 1.00 97.62 95 VAL A CA 1
ATOM 729 C C . VAL A 1 95 ? 8.370 -6.341 -19.160 1.00 97.62 95 VAL A C 1
ATOM 731 O O . VAL A 1 95 ? 7.944 -6.748 -18.082 1.00 97.62 95 VAL A O 1
ATOM 734 N N . ARG A 1 96 ? 7.875 -6.803 -20.316 1.00 97.50 96 ARG A N 1
ATOM 735 C CA . ARG A 1 96 ? 6.773 -7.779 -20.386 1.00 97.50 96 ARG A CA 1
ATOM 736 C C . ARG A 1 96 ? 7.083 -9.056 -19.595 1.00 97.50 96 ARG A C 1
ATOM 738 O O . ARG A 1 96 ? 6.188 -9.588 -18.933 1.00 97.50 96 ARG A O 1
ATOM 745 N N . ARG A 1 97 ? 8.333 -9.530 -19.632 1.00 96.44 97 ARG A N 1
ATOM 746 C CA . ARG A 1 97 ? 8.796 -10.746 -18.934 1.00 96.44 97 ARG A CA 1
ATOM 747 C C . ARG A 1 97 ? 9.071 -10.539 -17.442 1.00 96.44 97 ARG A C 1
ATOM 749 O O . ARG A 1 97 ? 9.104 -11.522 -16.703 1.00 96.44 97 ARG A O 1
ATOM 756 N N . ALA A 1 98 ? 9.266 -9.301 -16.994 1.00 96.94 98 ALA A N 1
ATOM 757 C CA . ALA A 1 98 ? 9.536 -8.998 -15.595 1.00 96.94 98 ALA A CA 1
ATOM 758 C C . ALA A 1 98 ? 8.332 -9.321 -14.690 1.00 96.94 98 ALA A C 1
ATOM 760 O O . ALA A 1 98 ? 7.178 -9.378 -15.123 1.00 96.94 98 ALA A O 1
ATOM 761 N N . SER A 1 99 ? 8.599 -9.536 -13.400 1.00 95.06 99 SER A N 1
ATOM 762 C CA . SER A 1 99 ? 7.549 -9.768 -12.404 1.00 95.06 99 SER A CA 1
ATOM 763 C C . SER A 1 99 ? 6.753 -8.488 -12.139 1.00 95.06 99 SER A C 1
ATOM 765 O O . SER A 1 99 ? 7.313 -7.397 -12.109 1.00 95.06 99 SER A O 1
ATOM 767 N N . ARG A 1 100 ? 5.453 -8.623 -11.860 1.00 94.44 100 ARG A N 1
ATOM 768 C CA . ARG A 1 100 ? 4.616 -7.531 -11.325 1.00 94.44 100 ARG A CA 1
ATOM 769 C C . ARG A 1 100 ? 4.640 -7.434 -9.795 1.00 94.44 100 ARG A C 1
ATOM 771 O O . ARG A 1 100 ? 3.966 -6.585 -9.225 1.00 94.44 100 ARG A O 1
ATOM 778 N N . GLU A 1 101 ? 5.347 -8.336 -9.120 1.00 92.69 101 GLU A N 1
ATOM 779 C CA . GLU A 1 101 ? 5.520 -8.317 -7.666 1.00 92.69 101 GLU A CA 1
ATOM 780 C C . GLU A 1 101 ? 6.851 -7.647 -7.322 1.00 92.69 101 GLU A C 1
ATOM 782 O O . GLU A 1 101 ? 7.891 -8.051 -7.839 1.00 92.69 101 GLU A O 1
ATOM 787 N N . HIS A 1 102 ? 6.833 -6.653 -6.436 1.00 89.81 102 HIS A N 1
ATOM 788 C CA . HIS A 1 102 ? 8.030 -5.935 -6.004 1.00 89.81 102 HIS A CA 1
ATOM 789 C C . HIS A 1 102 ? 8.076 -5.808 -4.476 1.00 89.81 102 HIS A C 1
ATOM 791 O O . HIS A 1 102 ? 7.087 -5.455 -3.834 1.00 89.81 102 HIS A O 1
ATOM 797 N N . ARG A 1 103 ? 9.226 -6.078 -3.845 1.00 83.06 103 ARG A N 1
ATOM 798 C CA . ARG A 1 103 ? 9.319 -6.122 -2.368 1.00 83.06 103 ARG A CA 1
ATOM 799 C C . ARG A 1 103 ? 9.132 -4.754 -1.695 1.00 83.06 103 ARG A C 1
ATOM 801 O O . ARG A 1 103 ? 8.834 -4.715 -0.503 1.00 83.06 103 ARG A O 1
ATOM 808 N N . ARG A 1 104 ? 9.268 -3.650 -2.440 1.00 83.69 104 ARG A N 1
ATOM 809 C CA . ARG A 1 104 ? 9.222 -2.266 -1.926 1.00 83.69 104 ARG A CA 1
ATOM 810 C C . ARG A 1 104 ? 7.995 -1.464 -2.382 1.00 83.69 104 ARG A C 1
ATOM 812 O O . ARG A 1 104 ? 8.078 -0.259 -2.566 1.00 83.69 104 ARG A O 1
ATOM 819 N N . CYS A 1 105 ? 6.847 -2.116 -2.558 1.00 87.69 105 CYS A N 1
ATOM 820 C CA . CYS A 1 105 ? 5.624 -1.446 -3.013 1.00 87.69 105 CYS A CA 1
ATOM 821 C C . CYS A 1 105 ? 4.866 -0.711 -1.886 1.00 87.69 105 CYS A C 1
ATOM 823 O O . CYS A 1 105 ? 4.590 -1.279 -0.823 1.00 87.69 105 CYS A O 1
ATOM 825 N N . GLY A 1 106 ? 4.398 0.512 -2.163 1.00 83.06 106 GLY A N 1
ATOM 826 C CA . GLY A 1 106 ? 3.553 1.302 -1.256 1.00 83.06 106 GLY A CA 1
ATOM 827 C C . GLY A 1 106 ? 2.216 0.639 -0.885 1.00 83.06 106 GLY A C 1
ATOM 828 O O . GLY A 1 106 ? 1.707 0.834 0.218 1.00 83.06 106 GLY A O 1
ATOM 829 N N . THR A 1 107 ? 1.660 -0.230 -1.738 1.00 87.19 107 THR A N 1
ATOM 830 C CA . THR A 1 107 ? 0.451 -0.997 -1.370 1.00 87.19 107 THR A CA 1
ATOM 831 C C . THR A 1 107 ? 0.730 -2.015 -0.264 1.00 87.19 107 THR A C 1
ATOM 833 O O . THR A 1 107 ? -0.100 -2.205 0.623 1.00 87.19 107 THR A O 1
ATOM 836 N N . SER A 1 108 ? 1.928 -2.610 -0.243 1.00 87.62 108 SER A N 1
ATOM 837 C CA . SER A 1 108 ? 2.378 -3.443 0.877 1.00 87.62 108 SER A CA 1
ATOM 838 C C . SER A 1 108 ? 2.647 -2.611 2.130 1.00 87.62 108 SER A C 1
ATOM 840 O O . SER A 1 108 ? 2.344 -3.072 3.226 1.00 87.62 108 SER A O 1
ATOM 842 N N . PHE A 1 109 ? 3.135 -1.374 1.985 1.00 90.38 109 PHE A N 1
ATOM 843 C CA . PHE A 1 109 ? 3.304 -0.456 3.114 1.00 90.38 109 PHE A CA 1
ATOM 844 C C . PHE A 1 109 ? 1.981 -0.192 3.845 1.00 90.38 109 PHE A C 1
ATOM 846 O O . PHE A 1 109 ? 1.936 -0.330 5.065 1.00 90.38 109 PHE A O 1
ATOM 853 N N . LEU A 1 110 ? 0.887 0.087 3.125 1.00 89.44 110 LEU A N 1
ATOM 854 C CA . LEU A 1 110 ? -0.434 0.273 3.747 1.00 89.44 110 LEU A CA 1
ATOM 855 C C . LEU A 1 110 ? -0.887 -0.963 4.540 1.00 89.44 110 LEU A C 1
ATOM 857 O O . LEU A 1 110 ? -1.416 -0.831 5.645 1.00 89.44 110 LEU A O 1
ATOM 861 N N . LEU A 1 111 ? -0.637 -2.169 4.015 1.00 90.88 111 LEU A N 1
ATOM 862 C CA . LEU A 1 111 ? -0.921 -3.414 4.732 1.00 90.88 111 LEU A CA 1
ATOM 863 C C . LEU A 1 111 ? -0.108 -3.527 6.024 1.00 90.88 111 LEU A C 1
ATOM 865 O O . LEU A 1 111 ? -0.664 -3.884 7.063 1.00 90.88 111 LEU A O 1
ATOM 869 N N . TYR A 1 112 ? 1.187 -3.211 5.973 1.00 90.94 112 TYR A N 1
ATOM 870 C CA . TYR A 1 112 ? 2.051 -3.246 7.151 1.00 90.94 112 TYR A CA 1
ATOM 871 C C . TYR A 1 112 ? 1.631 -2.214 8.193 1.00 90.94 112 TYR A C 1
ATOM 873 O O . TYR A 1 112 ? 1.539 -2.571 9.363 1.00 90.94 112 TYR A O 1
ATOM 881 N N . VAL A 1 113 ? 1.261 -0.997 7.781 1.00 92.62 113 VAL A N 1
ATOM 882 C CA . VAL A 1 113 ? 0.699 0.022 8.683 1.00 92.62 113 VAL A CA 1
ATOM 883 C C . VAL A 1 113 ? -0.520 -0.522 9.415 1.00 92.62 113 VAL A C 1
ATOM 885 O O . VAL A 1 113 ? -0.616 -0.375 10.633 1.00 92.62 113 VAL A O 1
ATOM 888 N N . MET A 1 114 ? -1.433 -1.203 8.721 1.00 91.56 114 MET A N 1
ATOM 889 C CA . MET A 1 114 ? -2.597 -1.809 9.369 1.00 91.56 114 MET A CA 1
ATOM 890 C C . MET A 1 114 ? -2.214 -2.953 10.308 1.00 91.56 114 MET A C 1
ATOM 892 O O . MET A 1 114 ? -2.663 -2.957 11.449 1.00 91.56 114 MET A O 1
ATOM 896 N N . LEU A 1 115 ? -1.377 -3.900 9.878 1.00 91.88 115 LEU A N 1
ATOM 897 C CA . LEU A 1 115 ? -0.955 -5.026 10.721 1.00 91.88 115 LEU A CA 1
ATOM 898 C C . LEU A 1 115 ? -0.226 -4.553 11.984 1.00 91.88 115 LEU A C 1
ATOM 900 O O . LEU A 1 115 ? -0.538 -4.999 13.086 1.00 91.88 115 LEU A O 1
ATOM 904 N N . ILE A 1 116 ? 0.697 -3.605 11.839 1.00 92.81 116 ILE A N 1
ATOM 905 C CA . ILE A 1 116 ? 1.440 -3.021 12.955 1.00 92.81 116 ILE A CA 1
ATOM 906 C C . ILE A 1 116 ? 0.490 -2.223 13.853 1.00 92.81 116 ILE A C 1
ATOM 908 O O . ILE A 1 116 ? 0.580 -2.342 15.071 1.00 92.81 116 ILE A O 1
ATOM 912 N N . SER A 1 117 ? -0.488 -1.502 13.291 1.00 92.06 117 SER A N 1
ATOM 913 C CA . SER A 1 117 ? -1.530 -0.831 14.086 1.00 92.06 117 SER A CA 1
ATOM 914 C C . SER A 1 117 ? -2.297 -1.809 14.976 1.00 92.06 117 SER A C 1
ATOM 916 O O . SER A 1 117 ? -2.557 -1.497 16.135 1.00 92.06 117 SER A O 1
ATOM 918 N N . ILE A 1 118 ? -2.648 -2.994 14.460 1.00 92.00 118 ILE A N 1
ATOM 919 C CA . ILE A 1 118 ? -3.348 -4.030 15.237 1.00 92.00 118 ILE A CA 1
ATOM 920 C C . ILE A 1 118 ? -2.493 -4.460 16.426 1.00 92.00 118 ILE A C 1
ATOM 922 O O . ILE A 1 118 ? -3.001 -4.529 17.540 1.00 92.00 118 ILE A O 1
ATOM 926 N N . ILE A 1 119 ? -1.196 -4.690 16.209 1.00 92.62 119 ILE A N 1
ATOM 927 C CA . ILE A 1 119 ? -0.259 -5.059 17.275 1.00 92.62 119 ILE A CA 1
ATOM 928 C C . ILE A 1 119 ? -0.173 -3.934 18.317 1.00 92.62 119 ILE A C 1
ATOM 930 O O . ILE A 1 119 ? -0.393 -4.176 19.500 1.00 92.62 119 ILE A O 1
ATOM 934 N N . PHE A 1 120 ? 0.070 -2.690 17.896 1.00 91.62 120 PHE A N 1
ATOM 935 C CA . PHE A 1 120 ? 0.189 -1.548 18.808 1.00 91.62 120 PHE A CA 1
ATOM 936 C C . PHE A 1 120 ? -1.078 -1.336 19.646 1.00 91.62 120 PHE A C 1
ATOM 938 O O . PHE A 1 120 ? -0.992 -1.214 20.865 1.00 91.62 120 PHE A O 1
ATOM 945 N N . PHE A 1 121 ? -2.259 -1.339 19.025 1.00 88.44 121 PHE A N 1
ATOM 946 C CA . PHE A 1 121 ? -3.529 -1.127 19.732 1.00 88.44 121 PHE A CA 1
ATOM 947 C C . PHE A 1 121 ? -4.016 -2.354 20.511 1.00 88.44 121 PHE A C 1
ATOM 949 O O . PHE A 1 121 ? -4.884 -2.228 21.377 1.00 88.44 121 PHE A O 1
ATOM 956 N N . ALA A 1 122 ? -3.467 -3.538 20.234 1.00 89.06 122 ALA A N 1
ATOM 957 C CA . ALA A 1 122 ? -3.672 -4.704 21.077 1.00 89.06 122 ALA A CA 1
ATOM 958 C C . ALA 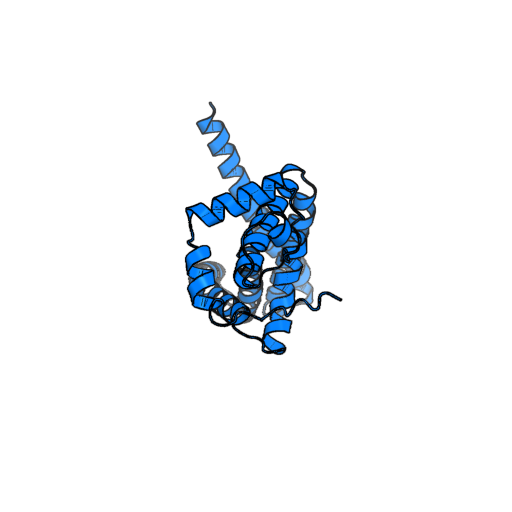A 1 122 ? -2.942 -4.548 22.418 1.00 89.06 122 ALA A C 1
ATOM 960 O O . ALA A 1 122 ? -3.533 -4.869 23.442 1.00 89.06 122 ALA A O 1
ATOM 961 N N . PHE A 1 123 ? -1.715 -4.015 22.443 1.00 88.44 123 PHE A N 1
ATOM 962 C CA . PHE A 1 123 ? -0.935 -3.868 23.683 1.00 88.44 123 PHE A CA 1
ATOM 963 C C . PHE A 1 123 ? -1.146 -2.533 24.412 1.00 88.44 123 PHE A C 1
ATOM 965 O O . PHE A 1 123 ? -1.069 -2.489 25.636 1.00 88.44 123 PHE A O 1
ATOM 972 N N . ILE A 1 124 ? -1.431 -1.448 23.690 1.00 85.44 124 ILE A N 1
ATOM 973 C CA . ILE A 1 124 ? -1.646 -0.118 24.272 1.00 85.44 124 ILE A CA 1
ATOM 974 C C . ILE A 1 124 ? -3.145 0.088 24.477 1.00 85.44 124 ILE A C 1
ATOM 976 O O . ILE A 1 124 ? -3.869 0.502 23.568 1.00 85.44 124 ILE A O 1
ATOM 980 N N . GLN A 1 125 ? -3.608 -0.221 25.686 1.00 81.31 125 GLN A N 1
ATOM 981 C CA . GLN A 1 125 ? -5.012 -0.118 26.067 1.00 81.31 125 GLN A CA 1
ATOM 982 C C . GLN A 1 125 ? -5.241 0.993 27.074 1.00 81.31 125 GLN A C 1
ATOM 984 O O . GLN A 1 125 ? -4.397 1.301 27.909 1.00 81.31 125 GLN A O 1
ATOM 989 N N . THR A 1 126 ? -6.418 1.594 26.977 1.00 82.12 126 THR A N 1
ATOM 990 C CA . THR A 1 126 ? -6.901 2.576 27.936 1.00 82.12 126 THR A CA 1
ATOM 991 C C . THR A 1 126 ? -8.420 2.503 28.001 1.00 82.12 126 THR A C 1
ATOM 993 O O . THR A 1 126 ? -9.089 2.275 26.981 1.00 82.12 126 THR A O 1
ATOM 996 N N . ASP A 1 127 ? -8.953 2.691 29.200 1.00 79.69 127 ASP A N 1
ATOM 997 C CA . ASP A 1 127 ? -10.393 2.693 29.457 1.00 79.69 127 ASP A CA 1
ATOM 998 C C . ASP A 1 127 ? -11.013 4.053 29.099 1.00 79.69 127 ASP A C 1
ATOM 1000 O O . ASP A 1 127 ? -12.185 4.141 28.725 1.00 79.69 127 ASP A O 1
ATOM 1004 N N . ASP A 1 128 ? -10.202 5.118 29.114 1.00 85.44 128 ASP A N 1
ATOM 1005 C CA . ASP A 1 128 ? -10.630 6.463 28.747 1.00 85.44 128 ASP A CA 1
ATOM 1006 C C . ASP A 1 128 ? -10.779 6.593 27.222 1.00 85.44 128 ASP A C 1
ATOM 1008 O O . ASP A 1 128 ? -9.847 6.387 26.438 1.00 85.44 128 ASP A O 1
ATOM 1012 N N . ARG A 1 129 ? -11.988 6.957 26.781 1.00 80.56 129 ARG A N 1
ATOM 1013 C CA . ARG A 1 129 ? -12.329 7.081 25.357 1.00 80.56 129 ARG A CA 1
ATOM 1014 C C . ARG A 1 129 ? -11.582 8.219 24.664 1.00 80.56 129 ARG A C 1
ATOM 1016 O O . ARG A 1 129 ? -11.203 8.053 23.506 1.00 80.56 129 ARG A O 1
ATOM 1023 N N . ILE A 1 130 ? -11.377 9.349 25.337 1.00 87.38 130 ILE A N 1
ATOM 1024 C CA . ILE A 1 130 ? -10.659 10.499 24.777 1.00 87.38 130 ILE A CA 1
ATOM 1025 C C . ILE A 1 130 ? -9.182 10.146 24.665 1.00 87.38 130 ILE A C 1
ATOM 1027 O O . ILE A 1 130 ? -8.599 10.295 23.590 1.00 87.38 130 ILE A O 1
ATOM 1031 N N . LEU A 1 131 ? -8.598 9.589 25.728 1.00 87.69 131 LEU A N 1
ATOM 1032 C CA . LEU A 1 131 ? -7.199 9.172 25.716 1.00 87.69 131 LEU A CA 1
ATOM 1033 C C . LEU A 1 131 ? -6.942 8.102 24.648 1.00 87.69 131 LEU A C 1
ATOM 1035 O O . LEU A 1 131 ? -5.926 8.156 23.960 1.00 87.69 131 LEU A O 1
ATOM 1039 N N . LYS A 1 132 ? -7.890 7.182 24.427 1.00 83.44 132 LYS A N 1
ATOM 1040 C CA . LYS A 1 132 ? -7.822 6.183 23.348 1.00 83.44 132 LYS A CA 1
ATOM 1041 C C . LYS A 1 132 ? -7.712 6.830 21.971 1.00 83.44 132 LYS A C 1
ATOM 1043 O O . LYS A 1 132 ? -6.900 6.396 21.156 1.00 83.44 132 LYS A O 1
ATOM 1048 N N . VAL A 1 133 ? -8.517 7.857 21.699 1.00 83.38 133 VAL A N 1
ATOM 1049 C CA . VAL A 1 133 ? -8.481 8.585 20.422 1.00 83.38 133 VAL A CA 1
ATOM 1050 C C . VAL A 1 133 ? -7.176 9.368 20.283 1.00 83.38 133 VAL A C 1
ATOM 1052 O O . VAL A 1 133 ? -6.528 9.272 19.243 1.00 83.38 133 VAL A O 1
ATOM 1055 N N . VAL A 1 134 ? -6.748 10.073 21.333 1.00 89.19 134 VAL A N 1
ATOM 1056 C CA . VAL A 1 134 ? -5.482 10.822 21.341 1.00 89.19 134 VAL A CA 1
ATOM 1057 C C . VAL A 1 134 ? -4.298 9.892 21.075 1.00 89.19 134 VAL A C 1
ATOM 1059 O O . VAL A 1 134 ? -3.497 10.170 20.185 1.00 89.19 134 VAL A O 1
ATOM 1062 N N . LEU A 1 135 ? -4.219 8.752 21.769 1.00 88.62 135 LEU A N 1
ATOM 1063 C CA . LEU A 1 135 ? -3.175 7.749 21.550 1.00 88.62 135 LEU A CA 1
ATOM 1064 C C . LEU A 1 135 ? -3.197 7.213 20.119 1.00 88.62 135 LEU A C 1
ATOM 1066 O O . LEU A 1 135 ? -2.141 7.104 19.504 1.00 88.62 135 LEU A O 1
ATOM 1070 N N . ARG A 1 136 ? -4.377 6.930 19.550 1.00 87.38 136 ARG A N 1
ATOM 1071 C CA . ARG A 1 136 ? -4.485 6.496 18.148 1.00 87.38 136 ARG A CA 1
ATOM 1072 C C . ARG A 1 136 ? -3.886 7.522 17.189 1.00 87.38 136 ARG A C 1
ATOM 1074 O O . ARG A 1 136 ? -3.164 7.107 16.294 1.00 87.38 136 ARG A O 1
ATOM 1081 N N . VAL A 1 137 ? -4.139 8.818 17.386 1.00 87.88 137 VAL A N 1
ATOM 1082 C CA . VAL A 1 137 ? -3.593 9.894 16.535 1.00 87.88 137 VAL A CA 1
ATOM 1083 C C . VAL A 1 137 ? -2.084 10.053 16.730 1.00 87.88 137 VAL A C 1
ATOM 1085 O O . VAL A 1 137 ? -1.337 10.074 15.754 1.00 87.88 137 VAL A O 1
ATOM 1088 N N . VAL A 1 138 ? -1.622 10.109 17.981 1.00 92.75 138 VAL A N 1
ATOM 1089 C CA . VAL A 1 138 ? -0.199 10.276 18.322 1.00 92.75 138 VAL A CA 1
ATOM 1090 C C . VAL A 1 138 ? 0.645 9.085 17.860 1.00 92.75 138 VAL A C 1
ATOM 1092 O O . VAL A 1 138 ? 1.806 9.261 17.506 1.00 92.75 138 VAL A O 1
ATOM 1095 N N . LEU A 1 139 ? 0.076 7.877 17.819 1.00 92.56 139 LEU A N 1
ATOM 1096 C CA . LEU A 1 139 ? 0.779 6.676 17.368 1.00 92.56 139 LEU A CA 1
ATOM 1097 C C . LEU A 1 139 ? 0.884 6.562 15.837 1.00 92.56 139 LEU A C 1
ATOM 1099 O O . LEU A 1 139 ? 1.686 5.752 15.376 1.00 92.56 139 LEU A O 1
ATOM 1103 N N . ILE A 1 140 ? 0.156 7.360 15.039 1.00 91.69 140 ILE A N 1
ATOM 1104 C CA . ILE A 1 140 ? 0.211 7.285 13.562 1.00 91.69 140 ILE A CA 1
ATOM 1105 C C . ILE A 1 140 ? 1.649 7.430 13.030 1.00 91.69 140 ILE A C 1
ATOM 1107 O O . ILE A 1 140 ? 2.074 6.549 12.278 1.00 91.69 140 ILE A O 1
ATOM 1111 N N . PRO A 1 141 ? 2.437 8.458 13.412 1.00 93.94 141 PRO A N 1
ATOM 1112 C CA . PRO A 1 141 ? 3.804 8.613 12.916 1.00 93.94 141 PRO A CA 1
ATOM 1113 C C . PRO A 1 141 ? 4.723 7.468 13.352 1.00 93.94 141 PRO A C 1
ATOM 1115 O O . PRO A 1 141 ? 5.569 7.030 12.576 1.00 93.94 141 PRO A O 1
ATOM 1118 N N . ILE A 1 142 ? 4.535 6.946 14.569 1.00 95.62 142 ILE A N 1
ATOM 1119 C CA . ILE A 1 142 ? 5.332 5.833 15.102 1.00 95.62 142 ILE A CA 1
ATOM 1120 C C . ILE A 1 142 ? 5.046 4.559 14.306 1.00 95.62 142 ILE A C 1
ATOM 1122 O O . ILE A 1 142 ? 5.971 3.910 13.823 1.00 95.62 142 ILE A O 1
ATOM 1126 N N . ILE A 1 143 ? 3.769 4.228 14.108 1.00 95.19 143 ILE A N 1
ATOM 1127 C CA . ILE A 1 143 ? 3.350 3.068 13.317 1.00 95.19 143 ILE A CA 1
ATOM 1128 C C . ILE A 1 143 ? 3.869 3.191 11.881 1.00 95.19 143 ILE A C 1
ATOM 1130 O O . ILE A 1 143 ? 4.394 2.218 11.338 1.00 95.19 143 ILE A O 1
ATOM 1134 N N . ALA A 1 144 ? 3.763 4.374 11.271 1.00 93.69 144 ALA A N 1
ATOM 1135 C CA . ALA A 1 144 ? 4.281 4.629 9.930 1.00 93.69 144 ALA A CA 1
ATOM 1136 C C . ALA A 1 144 ? 5.805 4.439 9.858 1.00 93.69 144 ALA A C 1
ATOM 1138 O O . ALA A 1 144 ? 6.286 3.768 8.947 1.00 93.69 144 ALA A O 1
ATOM 1139 N N . GLY A 1 145 ? 6.556 4.948 10.840 1.00 95.81 145 GLY A N 1
ATOM 1140 C CA . GLY A 1 145 ? 8.007 4.775 10.927 1.00 95.81 145 GLY A CA 1
ATOM 1141 C C . GLY A 1 145 ? 8.424 3.309 11.065 1.00 95.81 145 GLY A C 1
ATOM 1142 O O . GLY A 1 145 ? 9.270 2.832 10.311 1.00 95.81 145 GLY A O 1
ATOM 1143 N N . VAL A 1 146 ? 7.771 2.553 11.955 1.00 95.00 146 VAL A N 1
ATOM 1144 C CA . VAL A 1 146 ? 8.022 1.107 12.109 1.00 95.00 146 VAL A CA 1
ATOM 1145 C C . VAL A 1 146 ? 7.679 0.353 10.819 1.00 95.00 146 VAL A C 1
ATOM 1147 O O . VAL A 1 146 ? 8.430 -0.521 10.389 1.00 95.00 146 VAL A O 1
ATOM 1150 N N . SER A 1 147 ? 6.578 0.720 10.160 1.00 93.88 147 SER A N 1
ATOM 1151 C CA . SER A 1 147 ? 6.170 0.122 8.881 1.00 93.88 147 SER A CA 1
ATOM 1152 C C . SER A 1 147 ? 7.166 0.421 7.759 1.00 93.88 147 SER A C 1
ATOM 1154 O O . SER A 1 147 ? 7.416 -0.442 6.916 1.00 93.88 147 SER A O 1
ATOM 1156 N N . TYR A 1 148 ? 7.755 1.620 7.757 1.00 92.62 148 TYR A N 1
ATOM 1157 C CA . TYR A 1 148 ? 8.768 2.033 6.789 1.00 92.62 148 TYR A CA 1
ATOM 1158 C C . TYR A 1 148 ? 10.067 1.238 6.962 1.00 92.62 148 TYR A C 1
ATOM 1160 O O . TYR A 1 148 ? 10.604 0.699 5.993 1.00 92.62 148 TYR A O 1
ATOM 1168 N N . GLU A 1 149 ? 10.550 1.086 8.195 1.00 93.19 149 GLU A N 1
ATOM 1169 C CA . GLU A 1 149 ? 11.737 0.264 8.446 1.00 93.19 149 GLU A CA 1
ATOM 1170 C C . GLU A 1 149 ? 11.478 -1.210 8.113 1.00 93.19 149 GLU A C 1
ATOM 1172 O O . GLU A 1 149 ? 12.343 -1.878 7.545 1.00 93.19 149 GLU A O 1
ATOM 1177 N N . PHE A 1 150 ? 10.261 -1.708 8.358 1.00 89.81 150 PHE A N 1
ATOM 1178 C CA . PHE A 1 150 ? 9.888 -3.067 7.976 1.00 89.81 150 PHE A CA 1
ATOM 1179 C C . PHE A 1 150 ? 9.925 -3.283 6.454 1.00 89.81 150 PHE A C 1
ATOM 1181 O O . PHE A 1 150 ? 10.535 -4.249 5.990 1.00 89.81 150 PHE A O 1
ATOM 1188 N N . ILE A 1 151 ? 9.329 -2.391 5.651 1.00 87.06 151 ILE A N 1
ATOM 1189 C CA . ILE A 1 151 ? 9.363 -2.526 4.182 1.00 87.06 151 ILE A CA 1
ATOM 1190 C C . ILE A 1 151 ? 10.781 -2.341 3.623 1.00 87.06 151 ILE A C 1
ATOM 1192 O O . ILE A 1 151 ? 11.183 -3.041 2.691 1.00 87.06 151 ILE A O 1
ATOM 1196 N N . ARG A 1 152 ? 11.580 -1.457 4.229 1.00 89.12 152 ARG A N 1
ATOM 1197 C CA . ARG A 1 152 ? 12.989 -1.264 3.876 1.00 89.12 152 ARG A CA 1
ATOM 1198 C C . ARG A 1 152 ? 13.818 -2.516 4.163 1.00 89.12 152 ARG A C 1
ATOM 1200 O O . ARG A 1 152 ? 14.643 -2.899 3.332 1.00 89.12 152 ARG A O 1
ATOM 1207 N N . LEU A 1 153 ? 13.581 -3.175 5.298 1.00 88.38 153 LEU A N 1
ATOM 1208 C CA . LEU A 1 153 ? 14.210 -4.449 5.649 1.00 88.38 153 LEU A CA 1
ATOM 1209 C C . LEU A 1 153 ? 13.775 -5.570 4.695 1.00 88.38 153 LEU A C 1
ATOM 1211 O O . LEU A 1 153 ? 14.623 -6.313 4.203 1.00 88.38 153 LEU A O 1
ATOM 1215 N N . ALA A 1 154 ? 12.480 -5.652 4.380 1.00 85.75 154 ALA A N 1
ATOM 1216 C CA . ALA A 1 154 ? 11.929 -6.618 3.429 1.00 85.75 154 ALA A CA 1
ATOM 1217 C C . ALA A 1 154 ? 12.563 -6.511 2.032 1.00 85.75 154 ALA A C 1
ATOM 1219 O O . ALA A 1 154 ? 12.802 -7.525 1.376 1.00 85.75 154 ALA A O 1
ATOM 1220 N N . GLY A 1 155 ? 12.872 -5.288 1.589 1.00 83.50 155 GLY A N 1
ATOM 1221 C CA . GLY A 1 155 ? 13.543 -5.039 0.314 1.00 83.50 155 GLY A CA 1
ATOM 1222 C C . GLY A 1 155 ? 15.031 -5.402 0.287 1.00 83.50 155 GLY A C 1
ATOM 1223 O O . GLY A 1 155 ? 15.563 -5.623 -0.792 1.00 83.50 155 GLY A O 1
ATOM 1224 N N . ARG A 1 156 ? 15.711 -5.463 1.440 1.00 85.19 156 ARG A N 1
ATOM 1225 C CA . ARG A 1 156 ? 17.171 -5.685 1.527 1.00 85.19 156 ARG A CA 1
ATOM 1226 C C . ARG A 1 156 ? 17.570 -7.073 2.019 1.00 85.19 156 ARG A C 1
ATOM 1228 O O . ARG A 1 156 ? 18.737 -7.435 1.932 1.00 85.19 156 ARG A O 1
ATOM 1235 N N . SER A 1 157 ? 16.639 -7.818 2.607 1.00 83.62 157 SER A N 1
ATOM 1236 C CA . SER A 1 157 ? 16.939 -9.085 3.266 1.00 83.62 157 SER A CA 1
ATOM 1237 C C . SER A 1 157 ? 16.523 -10.282 2.421 1.00 83.62 157 SER A C 1
ATOM 1239 O O . SER A 1 157 ? 15.376 -10.381 1.990 1.00 83.62 157 SER A O 1
ATOM 1241 N N . GLU A 1 158 ? 17.429 -11.249 2.281 1.00 80.81 158 GLU A N 1
ATOM 1242 C CA . GLU A 1 158 ? 17.121 -12.590 1.764 1.00 80.81 158 GLU A CA 1
ATOM 1243 C C . GLU A 1 158 ? 16.809 -13.604 2.875 1.00 80.81 158 GLU A C 1
ATOM 1245 O O . GLU A 1 158 ? 16.636 -14.793 2.606 1.00 80.81 158 GLU A O 1
ATOM 1250 N N . ASN A 1 159 ? 16.706 -13.152 4.130 1.00 88.44 159 ASN A N 1
ATOM 1251 C CA . ASN A 1 159 ? 16.424 -14.028 5.261 1.00 88.44 159 ASN A CA 1
ATOM 1252 C C . ASN A 1 159 ? 15.053 -14.724 5.081 1.00 88.44 159 ASN A C 1
ATOM 1254 O O . ASN A 1 159 ? 14.049 -14.037 4.856 1.00 88.44 159 ASN A O 1
ATOM 1258 N N . PRO A 1 160 ? 14.969 -16.063 5.231 1.00 87.31 160 PRO A N 1
ATOM 1259 C CA . PRO A 1 160 ? 13.721 -16.815 5.093 1.00 87.31 160 PRO A CA 1
ATOM 1260 C C . PRO A 1 160 ? 12.577 -16.305 5.976 1.00 87.31 160 PRO A C 1
ATOM 1262 O O . PRO A 1 160 ? 11.423 -16.314 5.547 1.00 87.31 160 PRO A O 1
ATOM 1265 N N . VAL A 1 161 ? 12.886 -15.826 7.185 1.00 87.81 161 VAL A N 1
ATOM 1266 C CA . VAL A 1 161 ? 11.898 -15.269 8.119 1.00 87.81 161 VAL A CA 1
ATOM 1267 C C . VAL A 1 161 ? 11.344 -13.957 7.580 1.00 87.81 161 VAL A C 1
ATOM 1269 O O . VAL A 1 161 ? 10.130 -13.799 7.495 1.00 87.81 161 VAL A O 1
ATOM 1272 N N . VAL A 1 162 ? 12.214 -13.040 7.146 1.00 86.00 162 VAL A N 1
ATOM 1273 C CA . VAL A 1 162 ? 11.780 -11.764 6.556 1.00 86.00 162 VAL A CA 1
ATOM 1274 C C . VAL A 1 162 ? 10.927 -12.034 5.319 1.00 86.00 162 VAL A C 1
ATOM 1276 O O . VAL A 1 162 ? 9.822 -11.511 5.206 1.00 86.00 162 VAL A O 1
ATOM 1279 N N . ARG A 1 163 ? 11.364 -12.954 4.452 1.00 84.75 163 ARG A N 1
ATOM 1280 C CA . ARG A 1 163 ? 10.607 -13.372 3.268 1.00 84.75 163 ARG A CA 1
ATOM 1281 C C . ARG A 1 163 ? 9.227 -13.927 3.625 1.00 84.75 163 ARG A C 1
ATOM 1283 O O . ARG A 1 163 ? 8.260 -13.611 2.938 1.00 84.75 163 ARG A O 1
ATOM 1290 N N . LEU A 1 164 ? 9.118 -14.736 4.683 1.00 87.00 164 LEU A N 1
ATOM 1291 C CA . LEU A 1 164 ? 7.844 -15.280 5.157 1.00 87.00 164 LEU A CA 1
ATOM 1292 C C . LEU A 1 164 ? 6.907 -14.171 5.648 1.00 87.00 164 LEU A C 1
ATOM 1294 O O . LEU A 1 164 ? 5.748 -14.144 5.241 1.00 87.00 164 LEU A O 1
ATOM 1298 N N . VAL A 1 165 ? 7.404 -13.245 6.472 1.00 84.38 165 VAL A N 1
ATOM 1299 C CA . VAL A 1 165 ? 6.593 -12.153 7.037 1.00 84.38 165 VAL A CA 1
ATOM 1300 C C . VAL A 1 165 ? 6.199 -11.127 5.967 1.00 84.38 165 VAL A C 1
ATOM 1302 O O . VAL A 1 165 ? 5.150 -10.501 6.081 1.00 84.38 165 VAL A O 1
ATOM 1305 N N . SER A 1 166 ? 6.967 -10.989 4.883 1.00 85.94 166 SER A N 1
ATOM 1306 C CA . SER A 1 166 ? 6.623 -10.106 3.759 1.00 85.94 166 SER A CA 1
ATOM 1307 C C . SER A 1 166 ? 5.612 -10.696 2.764 1.00 85.94 166 SER A C 1
ATOM 1309 O O . SER A 1 166 ? 5.069 -9.967 1.931 1.00 85.94 166 SER A O 1
ATOM 1311 N N . ARG A 1 167 ? 5.312 -12.002 2.833 1.00 87.94 167 ARG A N 1
ATOM 1312 C CA . ARG A 1 167 ? 4.361 -12.666 1.915 1.00 87.94 167 ARG A CA 1
ATOM 1313 C C . ARG A 1 167 ? 2.966 -12.041 1.870 1.00 87.94 167 ARG A C 1
ATOM 1315 O O . ARG A 1 167 ? 2.458 -11.899 0.760 1.00 87.94 167 ARG A O 1
ATOM 1322 N N . PRO A 1 168 ? 2.344 -11.642 2.995 1.00 88.56 168 PRO A N 1
ATOM 1323 C CA . PRO A 1 168 ? 1.040 -10.988 2.965 1.00 88.56 168 PRO A CA 1
ATOM 1324 C C . PRO A 1 168 ? 1.039 -9.722 2.100 1.00 88.56 168 PRO A C 1
ATOM 1326 O O . PRO A 1 168 ? 0.083 -9.484 1.365 1.00 88.56 168 PRO A O 1
ATOM 1329 N N . GLY A 1 169 ? 2.135 -8.952 2.119 1.00 88.75 169 GLY A N 1
ATOM 1330 C CA . GLY A 1 169 ? 2.303 -7.778 1.262 1.00 88.75 169 GLY A CA 1
ATOM 1331 C C . GLY A 1 169 ? 2.305 -8.141 -0.223 1.00 88.75 169 GLY A C 1
ATOM 1332 O O . GLY A 1 169 ? 1.586 -7.521 -1.006 1.00 88.75 169 GLY A O 1
ATOM 1333 N N . LEU A 1 170 ? 3.037 -9.193 -0.603 1.00 89.44 170 LEU A N 1
ATOM 1334 C CA . LEU A 1 170 ? 3.064 -9.701 -1.981 1.00 89.44 170 LEU A CA 1
ATOM 1335 C C . LEU A 1 170 ? 1.701 -10.259 -2.421 1.00 89.44 170 LEU A C 1
ATOM 1337 O O . LEU A 1 170 ? 1.278 -10.061 -3.556 1.00 89.44 170 LEU A O 1
ATOM 1341 N N . TRP A 1 171 ? 0.963 -10.919 -1.526 1.00 91.19 171 TRP A N 1
ATOM 1342 C CA . TRP A 1 171 ? -0.396 -11.379 -1.827 1.00 91.19 171 TRP A CA 1
ATOM 1343 C C . TRP A 1 171 ? -1.354 -10.223 -2.085 1.00 91.19 171 TRP A C 1
ATOM 1345 O O . TRP A 1 171 ? -2.166 -10.309 -3.005 1.00 91.19 171 TRP A O 1
ATOM 1355 N N . LEU A 1 172 ? -1.233 -9.127 -1.333 1.00 91.88 172 LEU A N 1
ATOM 1356 C CA . LEU A 1 172 ? -2.018 -7.928 -1.604 1.00 91.88 172 LEU A CA 1
ATOM 1357 C C . LEU A 1 172 ? -1.681 -7.341 -2.980 1.00 91.88 172 LEU A C 1
ATOM 1359 O O . LEU A 1 172 ? -2.595 -6.970 -3.712 1.00 91.88 172 LEU A O 1
ATOM 1363 N N . GLN A 1 173 ? -0.406 -7.346 -3.382 1.00 93.88 173 GLN A N 1
ATOM 1364 C CA . GLN A 1 173 ? -0.009 -6.909 -4.725 1.00 93.88 173 GLN A CA 1
ATOM 1365 C C . GLN A 1 173 ? -0.669 -7.731 -5.829 1.00 93.88 173 GLN A C 1
ATOM 1367 O O . GLN A 1 173 ? -1.016 -7.181 -6.871 1.00 93.88 173 GLN A O 1
ATOM 1372 N N . LYS A 1 174 ? -0.936 -9.025 -5.614 1.00 91.50 174 LYS A N 1
ATOM 1373 C CA . LYS A 1 174 ? -1.691 -9.827 -6.592 1.00 91.50 174 LYS A CA 1
ATOM 1374 C C . LYS A 1 174 ? -3.104 -9.290 -6.832 1.00 91.50 174 LYS A C 1
ATOM 1376 O O . LYS A 1 174 ? -3.632 -9.512 -7.923 1.00 91.50 174 LYS A O 1
ATOM 1381 N N . LEU A 1 175 ? -3.685 -8.600 -5.847 1.00 92.62 175 LEU A N 1
ATOM 1382 C CA . LEU A 1 175 ? -4.998 -7.957 -5.927 1.00 92.62 175 LEU A CA 1
ATOM 1383 C C . LEU A 1 175 ? -4.923 -6.528 -6.488 1.00 92.62 175 LEU A C 1
ATOM 1385 O O . LEU A 1 175 ? -5.852 -6.119 -7.180 1.00 92.62 175 LEU A O 1
ATOM 1389 N N . THR A 1 176 ? -3.837 -5.798 -6.211 1.00 94.44 176 THR A N 1
ATOM 1390 C CA . THR A 1 176 ? -3.652 -4.370 -6.555 1.00 94.44 176 THR A CA 1
ATOM 1391 C C . THR A 1 176 ? -2.744 -4.114 -7.763 1.00 94.44 176 THR A C 1
ATOM 1393 O O . THR A 1 176 ? -2.453 -2.964 -8.088 1.00 94.44 176 THR A O 1
ATOM 1396 N N . THR A 1 177 ? -2.303 -5.168 -8.447 1.00 96.25 177 THR A N 1
ATOM 1397 C CA . THR A 1 177 ? -1.602 -5.105 -9.738 1.00 96.25 177 THR A CA 1
ATOM 1398 C C . THR A 1 177 ? -2.298 -6.014 -10.743 1.00 96.25 177 THR A C 1
ATOM 1400 O O . THR A 1 177 ? -2.954 -6.996 -10.372 1.00 96.25 177 THR A O 1
ATOM 1403 N N . ARG A 1 178 ? -2.147 -5.716 -12.031 1.00 96.19 178 ARG A N 1
ATOM 1404 C CA . ARG A 1 178 ? -2.617 -6.538 -13.152 1.00 96.19 178 ARG A CA 1
ATOM 1405 C C . ARG A 1 178 ? -1.580 -6.525 -14.267 1.00 96.19 178 ARG A C 1
ATOM 1407 O O . ARG A 1 178 ? -0.703 -5.672 -14.280 1.00 96.19 178 ARG A O 1
ATOM 1414 N N . GLU A 1 179 ? -1.672 -7.500 -15.164 1.00 97.12 179 GLU A N 1
ATOM 1415 C CA . GLU A 1 179 ? -0.815 -7.544 -16.348 1.00 97.12 179 GLU A CA 1
ATOM 1416 C C . GLU A 1 179 ? -1.130 -6.355 -17.268 1.00 97.12 179 GLU A C 1
ATOM 1418 O O . GLU A 1 179 ? -2.296 -6.218 -17.650 1.00 97.12 179 GLU A O 1
ATOM 1423 N N . PRO A 1 180 ? -0.148 -5.486 -17.573 1.00 97.62 180 PRO A N 1
ATOM 1424 C CA . PRO A 1 180 ? -0.327 -4.370 -18.493 1.00 97.62 180 PRO A CA 1
ATOM 1425 C C . PRO A 1 180 ? -0.333 -4.828 -19.953 1.00 97.62 180 PRO A C 1
ATOM 1427 O O . PRO A 1 180 ? 0.218 -5.875 -20.292 1.00 97.62 180 PRO A O 1
ATOM 1430 N N . ASP A 1 181 ? -0.930 -4.013 -20.818 1.00 97.75 181 ASP A N 1
ATOM 1431 C CA . ASP A 1 181 ? -0.716 -4.111 -22.261 1.00 97.75 181 ASP A CA 1
ATOM 1432 C C . ASP A 1 181 ? 0.566 -3.369 -22.683 1.00 97.75 181 ASP A C 1
ATOM 1434 O O . ASP A 1 181 ? 1.202 -2.668 -21.889 1.00 97.75 181 ASP A O 1
ATOM 1438 N N . ASP A 1 182 ? 0.958 -3.535 -23.945 1.00 97.75 182 ASP A N 1
ATOM 1439 C CA . ASP A 1 182 ? 2.195 -2.957 -24.473 1.00 97.75 182 ASP A CA 1
ATOM 1440 C C . ASP A 1 182 ? 2.198 -1.421 -24.450 1.00 97.75 182 ASP A C 1
ATOM 1442 O O . ASP A 1 182 ? 3.253 -0.817 -24.257 1.00 97.75 182 ASP A O 1
ATOM 1446 N N . GLU A 1 183 ? 1.041 -0.771 -24.602 1.00 97.94 183 GLU A N 1
ATOM 1447 C CA . GLU A 1 183 ? 0.951 0.691 -24.534 1.00 97.94 183 GLU A CA 1
ATOM 1448 C C . GLU A 1 183 ? 1.173 1.184 -23.101 1.00 97.94 183 GLU A C 1
ATOM 1450 O O . GLU A 1 183 ? 1.914 2.140 -22.876 1.00 97.94 183 GLU A O 1
ATOM 1455 N N . MET A 1 184 ? 0.621 0.489 -22.106 1.00 98.19 184 MET A N 1
ATOM 1456 C CA . MET A 1 184 ? 0.894 0.783 -20.698 1.00 98.19 184 MET A CA 1
ATOM 1457 C C . MET A 1 184 ? 2.354 0.518 -20.321 1.00 98.19 184 MET A C 1
ATOM 1459 O O . MET A 1 184 ? 2.921 1.282 -19.540 1.00 98.19 184 MET A O 1
ATOM 1463 N N . ILE A 1 185 ? 2.984 -0.513 -20.893 1.00 98.38 185 ILE A N 1
ATOM 1464 C CA . ILE A 1 185 ? 4.424 -0.757 -20.726 1.00 98.38 185 ILE A CA 1
ATOM 1465 C C . ILE A 1 185 ? 5.237 0.414 -21.287 1.00 98.38 185 ILE A C 1
ATOM 1467 O O . ILE A 1 185 ? 6.124 0.910 -20.597 1.00 98.38 185 ILE A O 1
ATOM 1471 N N . LYS A 1 186 ? 4.918 0.908 -22.491 1.00 98.12 186 LYS A N 1
ATOM 1472 C CA . LYS A 1 186 ? 5.594 2.082 -23.077 1.00 98.12 186 LYS A CA 1
ATOM 1473 C C . LYS A 1 186 ? 5.458 3.321 -22.193 1.00 98.12 186 LYS A C 1
ATOM 1475 O O . LYS A 1 186 ? 6.438 4.032 -21.997 1.00 98.12 186 LYS A O 1
ATOM 1480 N N . VAL A 1 187 ? 4.272 3.558 -21.626 1.00 97.75 187 VAL A N 1
ATOM 1481 C CA . VAL A 1 187 ? 4.051 4.652 -20.663 1.00 97.75 187 VAL A CA 1
ATOM 1482 C C . VAL A 1 187 ? 4.915 4.466 -19.415 1.00 97.75 187 VAL A C 1
ATOM 1484 O O . VAL A 1 187 ? 5.519 5.428 -18.945 1.00 97.75 187 VAL A O 1
ATOM 1487 N N . GLY A 1 188 ? 5.003 3.240 -18.893 1.00 97.19 188 GLY A N 1
ATOM 1488 C CA . GLY A 1 188 ? 5.850 2.905 -17.750 1.00 97.19 188 GLY A CA 1
ATOM 1489 C C . GLY A 1 188 ? 7.334 3.146 -18.027 1.00 97.19 188 GLY A C 1
ATOM 1490 O O . GLY A 1 188 ? 7.997 3.793 -17.224 1.00 97.19 188 GLY A O 1
ATOM 1491 N N . ILE A 1 189 ? 7.843 2.685 -19.174 1.00 97.69 189 ILE A N 1
ATOM 1492 C CA . ILE A 1 189 ? 9.230 2.926 -19.609 1.00 97.69 189 ILE A CA 1
ATOM 1493 C C . ILE A 1 189 ? 9.486 4.428 -19.709 1.00 97.69 189 ILE A C 1
ATOM 1495 O O . ILE A 1 189 ? 10.388 4.932 -19.049 1.00 97.69 189 ILE A O 1
ATOM 1499 N N . ARG A 1 190 ? 8.625 5.163 -20.427 1.00 97.38 190 ARG A N 1
ATOM 1500 C CA . ARG A 1 190 ? 8.787 6.612 -20.598 1.00 97.38 190 ARG A CA 1
ATOM 1501 C C . ARG A 1 190 ? 8.761 7.369 -19.272 1.00 97.38 190 ARG A C 1
ATOM 1503 O O . ARG A 1 190 ? 9.455 8.367 -19.125 1.00 97.38 190 ARG A O 1
ATOM 1510 N N . SER A 1 191 ? 7.950 6.909 -18.324 1.00 95.62 191 SER A N 1
ATOM 1511 C CA . SER A 1 191 ? 7.871 7.503 -16.991 1.00 95.62 191 SER A CA 1
ATOM 1512 C C . SER A 1 191 ? 9.164 7.286 -16.204 1.00 95.62 191 SER A C 1
ATOM 1514 O O . SER A 1 191 ? 9.603 8.208 -15.528 1.00 95.62 191 SER A O 1
ATOM 1516 N N . VAL A 1 192 ? 9.783 6.102 -16.308 1.00 95.19 192 VAL A N 1
ATOM 1517 C CA . VAL A 1 192 ? 11.081 5.811 -15.677 1.00 95.19 192 VAL A CA 1
ATOM 1518 C C . VAL A 1 192 ? 12.207 6.601 -16.347 1.00 95.19 192 VAL A C 1
ATOM 1520 O O . VAL A 1 192 ? 12.980 7.223 -15.626 1.00 95.19 192 VAL A O 1
ATOM 1523 N N . ASP A 1 193 ? 12.249 6.655 -17.682 1.00 93.94 193 ASP A N 1
ATOM 1524 C CA . ASP A 1 193 ? 13.239 7.435 -18.449 1.00 93.94 193 ASP A CA 1
ATOM 1525 C C . ASP A 1 193 ? 13.297 8.903 -18.007 1.00 93.94 193 ASP A C 1
ATOM 1527 O O . ASP A 1 193 ? 14.368 9.502 -17.951 1.00 93.94 193 ASP A O 1
ATOM 1531 N N . GLU A 1 194 ? 12.142 9.489 -17.682 1.00 95.81 194 GLU A N 1
ATOM 1532 C CA . GLU A 1 194 ? 12.055 10.910 -17.343 1.00 95.81 194 GLU A CA 1
ATOM 1533 C C . GLU A 1 194 ? 12.522 11.232 -15.919 1.00 95.81 194 GLU A C 1
ATOM 1535 O O . GLU A 1 194 ? 12.875 12.373 -15.623 1.00 95.81 194 GLU A O 1
ATOM 1540 N N . VAL A 1 195 ? 12.502 10.245 -15.019 1.00 94.50 195 VAL A N 1
ATOM 1541 C CA . VAL A 1 195 ? 12.776 10.454 -13.587 1.00 94.50 195 VAL A CA 1
ATOM 1542 C C . VAL A 1 195 ? 14.032 9.739 -13.096 1.00 94.50 195 VAL A C 1
ATOM 1544 O O . VAL A 1 195 ? 14.468 9.995 -11.972 1.00 94.50 195 VAL A O 1
ATOM 154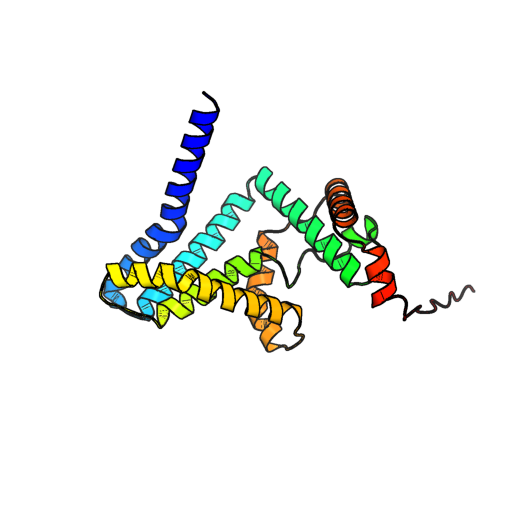7 N N . PHE A 1 196 ? 14.607 8.834 -13.894 1.00 93.75 196 PHE A N 1
ATOM 1548 C CA . PHE A 1 196 ? 15.702 7.968 -13.475 1.00 93.75 196 PHE A CA 1
ATOM 1549 C C . PHE A 1 196 ? 16.633 7.587 -14.638 1.00 93.75 196 PHE A C 1
ATOM 1551 O O . PHE A 1 196 ? 16.206 6.973 -15.614 1.00 93.75 196 PHE A O 1
ATOM 1558 N N . ASP A 1 197 ? 17.933 7.881 -14.492 1.00 94.12 197 ASP A N 1
ATOM 1559 C CA . ASP A 1 197 ? 18.983 7.435 -15.422 1.00 94.12 197 ASP A CA 1
ATOM 1560 C C . ASP A 1 197 ? 19.279 5.940 -15.225 1.00 94.12 197 ASP A C 1
ATOM 1562 O O . ASP A 1 197 ? 20.233 5.529 -14.553 1.00 94.12 197 ASP A O 1
ATOM 1566 N N . TRP A 1 198 ? 18.411 5.104 -15.790 1.00 93.75 198 TRP A N 1
ATOM 1567 C CA . TRP A 1 198 ? 18.562 3.658 -15.705 1.00 93.75 198 TRP A CA 1
ATOM 1568 C C . TRP A 1 198 ? 19.754 3.146 -16.516 1.00 93.75 198 TRP A C 1
ATOM 1570 O O . TRP A 1 198 ? 20.330 2.129 -16.139 1.00 93.75 198 TRP A O 1
ATOM 1580 N N . GLU A 1 199 ? 20.164 3.822 -17.593 1.00 92.94 199 GLU A N 1
ATOM 1581 C CA . GLU A 1 199 ? 21.346 3.422 -18.362 1.00 92.94 199 GLU A CA 1
ATOM 1582 C C . GLU A 1 199 ? 22.624 3.591 -17.539 1.00 92.94 199 GLU A C 1
ATOM 1584 O O . GLU A 1 199 ? 23.466 2.687 -17.511 1.00 92.94 199 GLU A O 1
ATOM 1589 N N . GLY A 1 200 ? 22.765 4.729 -16.852 1.00 92.75 200 GLY A N 1
ATOM 1590 C CA . GLY A 1 200 ? 23.834 4.974 -15.888 1.00 92.75 200 GLY A CA 1
ATOM 1591 C C . GLY A 1 200 ? 23.814 3.944 -14.762 1.00 92.75 200 GLY A C 1
ATOM 1592 O O . GLY A 1 200 ? 24.827 3.292 -14.504 1.00 92.75 200 GLY A O 1
ATOM 1593 N N . PHE A 1 201 ? 22.638 3.691 -14.177 1.00 93.31 201 PHE A N 1
ATOM 1594 C CA . PHE A 1 201 ? 22.465 2.659 -13.151 1.00 93.31 201 PHE A CA 1
ATOM 1595 C C . PHE A 1 201 ? 22.910 1.269 -13.629 1.00 93.31 201 PHE A C 1
ATOM 1597 O O . PHE A 1 201 ? 23.618 0.570 -12.900 1.00 93.31 201 PHE A O 1
ATOM 1604 N N . LEU A 1 202 ? 22.540 0.865 -14.849 1.00 93.62 202 LEU A N 1
ATOM 1605 C CA . 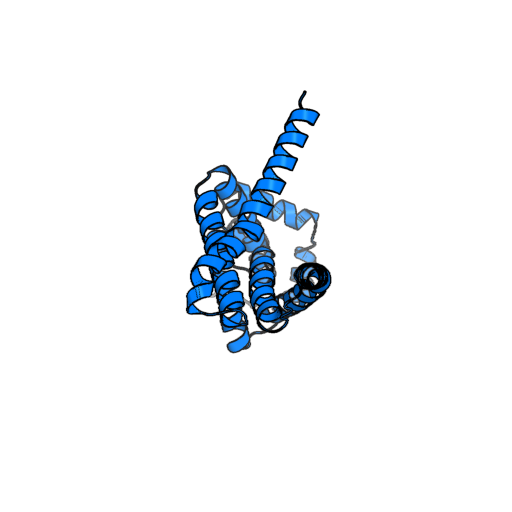LEU A 1 202 ? 22.955 -0.418 -15.416 1.00 93.62 202 LEU A CA 1
ATOM 1606 C C . LEU A 1 202 ? 24.473 -0.490 -15.608 1.00 93.62 202 LEU A C 1
ATOM 1608 O O . LEU A 1 202 ? 25.090 -1.502 -15.269 1.00 93.62 202 LEU A O 1
ATOM 1612 N N . LYS A 1 203 ? 25.089 0.588 -16.103 1.00 92.06 203 LYS A N 1
ATOM 1613 C CA . LYS A 1 203 ? 26.545 0.667 -16.273 1.00 92.06 203 LYS A CA 1
ATOM 1614 C C . LYS A 1 203 ? 27.273 0.540 -14.936 1.00 92.06 203 LYS A C 1
ATOM 1616 O O . LYS A 1 203 ? 28.209 -0.243 -14.824 1.00 92.06 203 LYS A O 1
ATOM 1621 N N . GLU A 1 204 ? 26.820 1.247 -13.911 1.00 92.62 204 GLU A N 1
ATOM 1622 C CA . GLU A 1 204 ? 27.463 1.242 -12.594 1.00 92.62 204 GLU A CA 1
ATOM 1623 C C . GLU A 1 204 ? 27.295 -0.085 -11.842 1.00 92.62 204 GLU A C 1
ATOM 1625 O O . GLU A 1 204 ? 28.229 -0.545 -11.188 1.00 92.62 204 GLU A O 1
ATOM 1630 N N . ASN A 1 205 ? 26.117 -0.711 -11.931 1.00 91.19 205 ASN A N 1
ATOM 1631 C CA . ASN A 1 205 ? 25.769 -1.858 -11.086 1.00 91.19 205 ASN A CA 1
ATOM 1632 C C . ASN A 1 205 ? 25.939 -3.215 -11.786 1.00 91.19 205 ASN A C 1
ATOM 1634 O O . ASN A 1 205 ? 26.061 -4.231 -11.102 1.00 91.19 205 ASN A O 1
ATOM 1638 N N . PHE A 1 206 ? 25.962 -3.252 -13.125 1.00 88.75 206 PHE A N 1
ATOM 1639 C CA . PHE A 1 206 ? 25.956 -4.505 -13.892 1.00 88.75 206 PHE A CA 1
ATOM 1640 C C . PHE A 1 206 ? 27.019 -4.592 -15.001 1.00 88.75 206 PHE A C 1
ATOM 1642 O O . PHE A 1 206 ? 27.355 -5.705 -15.407 1.00 88.75 206 PHE A O 1
ATOM 1649 N N . ALA A 1 207 ? 27.627 -3.488 -15.463 1.00 68.38 207 ALA A N 1
ATOM 1650 C CA . ALA A 1 207 ? 28.641 -3.555 -16.532 1.00 68.38 207 ALA A CA 1
ATOM 1651 C C . ALA A 1 207 ? 30.006 -4.131 -16.097 1.00 68.38 207 ALA A C 1
ATOM 1653 O O . ALA A 1 207 ? 30.886 -4.314 -16.933 1.00 68.38 207 ALA A O 1
ATOM 1654 N N . GLY A 1 208 ? 30.178 -4.497 -14.821 1.00 56.84 208 GLY A N 1
ATOM 1655 C CA . GLY A 1 208 ? 31.330 -5.272 -14.338 1.00 56.84 208 GLY A CA 1
ATOM 1656 C C . GLY A 1 208 ? 31.272 -6.777 -14.646 1.00 56.84 208 GLY A C 1
ATOM 1657 O O . GLY A 1 208 ? 32.158 -7.515 -14.223 1.00 56.84 208 GLY A O 1
ATOM 1658 N N . GLY A 1 209 ? 30.235 -7.252 -15.343 1.00 48.69 209 GLY A N 1
ATOM 1659 C CA . GLY A 1 209 ? 30.028 -8.666 -15.646 1.00 48.69 209 GLY A CA 1
ATOM 1660 C C . GLY A 1 209 ? 29.478 -8.885 -17.047 1.00 48.69 209 GLY A C 1
ATOM 1661 O O . GLY A 1 209 ? 28.369 -9.391 -17.203 1.00 48.69 209 GLY A O 1
ATOM 1662 N N . SER A 1 210 ? 30.250 -8.537 -18.076 1.00 43.41 210 SER A N 1
ATOM 1663 C CA . SER A 1 210 ? 30.069 -9.125 -19.401 1.00 43.41 210 SER A CA 1
ATOM 1664 C C . SER A 1 210 ? 30.245 -10.641 -19.281 1.00 43.41 210 SER A C 1
ATOM 1666 O O . SER A 1 210 ? 31.362 -11.154 -19.290 1.00 43.41 210 SER A O 1
ATOM 1668 N N . ARG A 1 211 ? 29.131 -11.366 -19.122 1.00 43.97 211 ARG A N 1
ATOM 1669 C CA . ARG A 1 211 ? 29.068 -12.772 -19.512 1.00 43.97 211 ARG A CA 1
ATOM 1670 C C . ARG A 1 211 ? 29.371 -12.798 -21.003 1.00 43.97 211 ARG A C 1
ATOM 1672 O O . ARG A 1 211 ? 28.560 -12.338 -21.801 1.00 43.97 211 ARG A O 1
ATOM 1679 N N . GLU A 1 212 ? 30.559 -13.286 -21.335 1.00 40.38 212 GLU A N 1
ATOM 1680 C CA . GLU A 1 212 ? 30.843 -13.879 -22.633 1.00 40.38 212 GLU A CA 1
ATOM 1681 C C . GLU A 1 212 ? 29.777 -14.946 -22.881 1.00 40.38 212 GLU A C 1
ATOM 1683 O O . GLU A 1 212 ? 29.859 -16.064 -22.371 1.00 40.38 212 GLU A O 1
ATOM 1688 N N . ASP A 1 213 ? 28.736 -14.582 -23.623 1.00 40.47 213 ASP A N 1
ATOM 1689 C CA . ASP A 1 213 ? 27.956 -15.565 -24.350 1.00 40.47 213 ASP A CA 1
ATOM 1690 C C . ASP A 1 213 ? 28.853 -15.976 -25.519 1.00 40.47 213 ASP A C 1
ATOM 1692 O O . ASP A 1 213 ? 28.938 -15.307 -26.550 1.00 40.47 213 ASP A O 1
ATOM 1696 N N . THR A 1 214 ? 29.661 -17.009 -25.280 1.00 37.06 214 THR A N 1
ATOM 1697 C CA . THR A 1 214 ? 30.387 -17.696 -26.341 1.00 37.06 214 THR A CA 1
ATOM 1698 C C . THR A 1 214 ? 29.335 -18.363 -27.210 1.00 37.06 214 THR A C 1
ATOM 1700 O O . THR A 1 214 ? 28.870 -19.467 -26.935 1.00 37.06 214 THR A O 1
ATOM 1703 N N . GLY A 1 215 ? 28.935 -17.649 -28.261 1.00 34.97 215 GLY A N 1
ATOM 1704 C CA . GLY A 1 215 ? 28.310 -18.252 -29.422 1.00 34.97 215 GLY A CA 1
ATOM 1705 C C . GLY A 1 215 ? 29.220 -19.370 -29.915 1.00 34.97 215 GLY A C 1
ATOM 1706 O O . GLY A 1 215 ? 30.278 -19.116 -30.482 1.00 34.97 215 GLY A O 1
ATOM 1707 N N . SER A 1 216 ? 28.821 -20.608 -29.639 1.00 33.62 216 SER A N 1
ATOM 1708 C CA . SER A 1 216 ? 29.221 -21.750 -30.447 1.00 33.62 216 SER A CA 1
ATOM 1709 C C . SER A 1 216 ? 28.246 -21.789 -31.616 1.00 33.62 216 SER A C 1
ATOM 1711 O O . SER A 1 216 ? 27.147 -22.334 -31.522 1.00 33.62 216 SER A O 1
ATOM 1713 N N . GLU A 1 217 ? 28.629 -21.090 -32.681 1.00 40.94 217 GLU A N 1
ATOM 1714 C CA . GLU A 1 217 ? 28.264 -21.492 -34.032 1.00 40.94 217 GLU A CA 1
ATOM 1715 C C . GLU A 1 217 ? 29.065 -22.762 -34.369 1.00 40.94 217 GLU A C 1
ATOM 1717 O O . GLU A 1 217 ? 30.271 -22.813 -34.116 1.00 40.94 217 GLU A O 1
ATOM 1722 N N . ASP A 1 218 ? 28.331 -23.736 -34.914 1.00 36.06 218 ASP A N 1
ATOM 1723 C CA . ASP A 1 218 ? 28.724 -24.960 -35.637 1.00 36.06 218 ASP A CA 1
ATOM 1724 C C . ASP A 1 218 ? 29.439 -26.119 -34.907 1.00 36.06 218 ASP A C 1
ATOM 1726 O O . ASP A 1 218 ? 30.632 -26.027 -34.535 1.00 36.06 218 ASP A O 1
#

Foldseek 3Di:
DVVVVVVVVVVVVVVVCCCQQPVVLLVVLVVCCVVPPDALVSLLSSLVSNVVSVLVVLLVCCPDPVQVQQQQLLLLLQLQVQLLVVLHDLDLVSSLPGGSFALQDVQLLVVQLSVLLSVCDSPDDDPDPVVSVVCSVVCSVVSSVVSNVLSVCSRVDPDPVSVVVSVVSRVSSVSSHDHHDSVSNVVSSVVCVVPHPSVVVSCVPPVVDPPPPPPPDD

pLDDT: mean 89.54, std 12.1, range [33.62, 98.38]

Sequence (218 aa):
SDVLLSTVITVVAIILALGLFMVLPYLASLIFRPLTGEGIVLSLIEGAIRMLIFIGYILLISRMEDIRRVFMYHGAEHKCINCIEAGLPLTVDNVRRASREHRRCGTSFLLYVMLISIIFFAFIQTDDRILKVVLRVVLIPIIAGVSYEFIRLAGRSENPVVRLVSRPGLWLQKLTTREPDDEMIKVGIRSVDEVFDWEGFLKENFAGGSREDTGSED

Secondary structure (DSSP, 8-state):
-HHHHHHHHHHHHHHHHHIIIIIHHHHHHHTTHHHH-SSHHHHHHHHHHHHHHHHHHHHHHTTSHHHHHHHHHHHHHHHHHHHHHTT----HHHHHHS-S--TT-HHHHHHHHHHHHHHHHHHS--S-HHHHHHHHHHHHHHHHHHHHHHHHHHHH---HHHHHHHHHHHHHHHHH--PPPHHHHHHHHHHHHHH--HHHHHHHHHTT----------

Radius of gyration: 22.11 Å; chains: 1; bounding box: 53×50×65 Å